Protein AF-A0A813LYK5-F1 (afdb_monomer_lite)

Radius of gyration: 28.15 Å; chains: 1; bounding box: 62×40×98 Å

Organism: Polarella glacialis (NCBI:txid89957)

Foldseek 3Di:
DDDDDDDDDDDDDDDDDPDPPPPPPPPPFPPWAWDDWDWDQAPQGFTKTWTWTDRPPWIWIWIAGVVGDTDIHTQDPVNQVVADPVCRPVVQRNQWDWDVDVVIDIFGWDWLDWAWDQAPDVRFTWGWIWTDRDLQWIWIWIQGPPPRAIEIDIGGNVQQDPVLSVLSVPDPGSVSNCVSQRNQWHADPVRRYIGGHPD

Secondary structure (DSSP, 8-state):
-----------------------------PPPEEEEEEEEE-TTS-EEEEEEEEETTEEEEEEEETTS--EEEEE-HHHHHSS-SSSHHHHHHHTEEEE--SSPEEEE-EEEEEEEEEETTTTEEEEEEEEEEETTEEEEEEEETTT--EEEEEE-TTTS-HHHHHHHHT--SHHHHHHHHHHTEEE-TTSS-EEETT-

Structure (mmCIF, N/CA/C/O backbone):
data_AF-A0A813LYK5-F1
#
_entry.id   AF-A0A813LYK5-F1
#
loop_
_atom_site.group_PDB
_atom_site.id
_atom_site.type_symbol
_atom_site.label_atom_id
_atom_site.label_alt_id
_atom_site.label_comp_id
_atom_site.label_asym_id
_atom_site.label_entity_id
_atom_site.label_seq_id
_atom_site.pdbx_PDB_ins_code
_atom_site.Cartn_x
_atom_site.Cartn_y
_atom_site.Cartn_z
_atom_site.occupancy
_atom_site.B_iso_or_equiv
_atom_site.auth_seq_id
_atom_site.auth_comp_id
_atom_site.auth_asym_id
_atom_site.auth_atom_id
_atom_site.pdbx_PDB_model_num
ATOM 1 N N . GLU A 1 1 ? 19.545 8.550 -76.157 1.00 46.16 1 GLU A N 1
ATOM 2 C CA . GLU A 1 1 ? 20.872 8.396 -76.792 1.00 46.16 1 GLU A CA 1
ATOM 3 C C . GLU A 1 1 ? 21.929 8.364 -75.688 1.00 46.16 1 GLU A C 1
ATOM 5 O O . GLU A 1 1 ? 21.646 8.947 -74.650 1.00 46.16 1 GLU A O 1
ATOM 10 N N . LEU A 1 2 ? 23.072 7.690 -75.906 1.00 38.22 2 LEU A N 1
ATOM 11 C CA . LEU A 1 2 ? 24.147 7.322 -74.946 1.00 38.22 2 LEU A CA 1
ATOM 12 C C . LEU A 1 2 ? 23.876 6.002 -74.193 1.00 38.22 2 LEU A C 1
ATOM 14 O O . LEU A 1 2 ? 23.107 5.969 -73.243 1.00 38.22 2 LEU A O 1
ATOM 18 N N . VAL A 1 3 ? 24.236 4.828 -74.728 1.00 38.53 3 VAL A N 1
ATOM 19 C CA . VAL A 1 3 ? 25.550 4.189 -75.016 1.00 38.53 3 VAL A CA 1
ATOM 20 C C . VAL A 1 3 ? 25.710 2.988 -74.073 1.00 38.53 3 VAL A C 1
ATOM 22 O O . VAL A 1 3 ? 25.956 3.112 -72.878 1.00 38.53 3 VAL A O 1
ATOM 25 N N . LYS A 1 4 ? 25.522 1.802 -74.663 1.00 44.84 4 LYS A N 1
ATOM 26 C CA . LYS A 1 4 ? 25.887 0.494 -74.115 1.00 44.84 4 LYS A CA 1
ATOM 27 C C . LYS A 1 4 ? 27.406 0.343 -74.181 1.00 44.84 4 LYS A C 1
ATOM 29 O O . LYS A 1 4 ? 27.973 0.540 -75.252 1.00 44.84 4 LYS A O 1
ATOM 34 N N . VAL A 1 5 ? 28.025 -0.139 -73.108 1.00 54.84 5 VAL A N 1
ATOM 35 C CA . VAL A 1 5 ? 29.329 -0.809 -73.184 1.00 54.84 5 VAL A CA 1
ATOM 36 C C . VAL A 1 5 ? 29.191 -2.172 -72.518 1.00 54.84 5 VAL A C 1
ATOM 38 O O . VAL A 1 5 ? 29.029 -2.281 -71.308 1.00 54.84 5 VAL A O 1
ATOM 41 N N . HIS A 1 6 ? 29.194 -3.209 -73.354 1.00 43.12 6 HIS A N 1
ATOM 42 C CA . HIS A 1 6 ? 29.548 -4.568 -72.963 1.00 43.12 6 HIS A CA 1
ATOM 43 C C . HIS A 1 6 ? 31.072 -4.639 -72.871 1.00 43.12 6 HIS A C 1
ATOM 45 O O . HIS A 1 6 ? 31.735 -4.274 -73.839 1.00 43.12 6 HIS A O 1
ATOM 51 N N . GLN A 1 7 ? 31.612 -5.200 -71.792 1.00 43.53 7 GLN A N 1
ATOM 52 C CA . GLN A 1 7 ? 32.828 -6.003 -71.879 1.00 43.53 7 GLN A CA 1
ATOM 53 C C . GLN A 1 7 ? 32.714 -7.239 -70.992 1.00 43.53 7 GLN A C 1
ATOM 55 O O . GLN A 1 7 ? 32.054 -7.248 -69.957 1.00 43.53 7 GLN A O 1
ATOM 60 N N . GLN A 1 8 ? 33.297 -8.300 -71.525 1.00 38.94 8 GLN A N 1
ATOM 61 C CA . GLN A 1 8 ? 33.076 -9.707 -71.258 1.00 38.94 8 GLN A CA 1
ATOM 62 C C . GLN A 1 8 ? 34.298 -10.315 -70.555 1.00 38.94 8 GLN A C 1
ATOM 64 O O . GLN A 1 8 ? 35.424 -9.933 -70.846 1.00 38.94 8 GLN A O 1
ATOM 69 N N . PHE A 1 9 ? 34.011 -11.332 -69.737 1.00 36.94 9 PHE A N 1
ATOM 70 C CA . PHE A 1 9 ? 34.805 -12.518 -69.389 1.00 36.94 9 PHE A CA 1
ATOM 71 C C . PHE A 1 9 ? 36.219 -12.385 -68.795 1.00 36.94 9 PHE A C 1
ATOM 73 O O . PHE A 1 9 ? 37.195 -12.083 -69.472 1.00 36.94 9 PHE A O 1
ATOM 80 N N . GLY A 1 10 ? 36.328 -12.866 -67.553 1.00 34.72 10 GLY A N 1
ATOM 81 C CA . GLY A 1 10 ? 37.525 -13.488 -66.994 1.00 34.72 10 GLY A CA 1
ATOM 82 C C . GLY A 1 10 ? 37.112 -14.660 -66.103 1.00 34.72 10 GLY A C 1
ATOM 83 O O . GLY A 1 10 ? 36.686 -14.465 -64.972 1.00 34.72 10 GLY A O 1
ATOM 84 N N . SER A 1 11 ? 37.167 -15.866 -66.659 1.00 43.41 11 SER A N 1
ATOM 85 C CA . SER A 1 11 ? 36.939 -17.162 -66.016 1.00 43.41 11 SER A CA 1
ATOM 86 C C . SER A 1 11 ? 38.049 -17.520 -65.022 1.00 43.41 11 SER A C 1
ATOM 88 O O . SER A 1 11 ? 39.223 -17.467 -65.384 1.00 43.41 11 SER A O 1
ATOM 90 N N . GLY A 1 12 ? 37.673 -17.969 -63.822 1.00 34.22 12 GLY A N 1
ATOM 91 C CA . GLY A 1 12 ? 38.583 -18.584 -62.853 1.00 34.22 12 GLY A CA 1
ATOM 92 C C . GLY A 1 12 ? 37.867 -19.021 -61.572 1.00 34.22 12 GLY A C 1
ATOM 93 O O . GLY A 1 12 ? 37.713 -18.231 -60.652 1.00 34.22 12 GLY A O 1
ATOM 94 N N . GLU A 1 13 ? 37.451 -20.284 -61.513 1.00 40.16 13 GLU A N 1
ATOM 95 C CA . GLU A 1 13 ? 37.125 -21.028 -60.283 1.00 40.16 13 GLU A CA 1
ATOM 96 C C . GLU A 1 13 ? 38.162 -22.162 -60.126 1.00 40.16 13 GLU A C 1
ATOM 98 O O . GLU A 1 13 ? 38.774 -22.540 -61.131 1.00 40.16 13 GLU A O 1
ATOM 103 N N . PRO A 1 14 ? 38.291 -22.837 -58.966 1.00 51.34 14 PRO A N 1
ATOM 104 C CA . PRO A 1 14 ? 37.954 -22.437 -57.595 1.00 51.34 14 PRO A CA 1
ATOM 105 C C . PRO A 1 14 ? 39.119 -22.733 -56.614 1.00 51.34 14 PRO A C 1
ATOM 107 O O . PRO A 1 14 ? 39.942 -23.618 -56.842 1.00 51.34 14 PRO A O 1
ATOM 110 N N . ALA A 1 15 ? 39.179 -22.053 -55.469 1.00 41.72 15 ALA A N 1
ATOM 111 C CA . ALA A 1 15 ? 40.001 -22.505 -54.344 1.00 41.72 15 ALA A CA 1
ATOM 112 C C . ALA A 1 15 ? 39.169 -22.451 -53.065 1.00 41.72 15 ALA A C 1
ATOM 114 O O . ALA A 1 15 ? 38.761 -21.387 -52.607 1.00 41.72 15 ALA A O 1
ATOM 115 N N . ALA A 1 16 ? 38.897 -23.643 -52.541 1.00 49.41 16 ALA A N 1
ATOM 116 C CA . ALA A 1 16 ? 38.197 -23.886 -51.298 1.00 49.41 16 ALA A CA 1
ATOM 117 C C . ALA A 1 16 ? 38.896 -23.174 -50.132 1.00 49.41 16 ALA A C 1
ATOM 119 O O . ALA A 1 16 ? 39.985 -23.562 -49.714 1.00 49.41 16 ALA A O 1
ATOM 120 N N . ALA A 1 17 ? 38.233 -22.163 -49.585 1.00 44.50 17 ALA A N 1
ATOM 121 C CA . ALA A 1 17 ? 38.458 -21.703 -48.229 1.00 44.50 17 ALA A CA 1
ATOM 122 C C . ALA A 1 17 ? 37.127 -21.861 -47.499 1.00 44.50 17 ALA A C 1
ATOM 124 O O . ALA A 1 17 ? 36.152 -21.170 -47.794 1.00 44.50 17 ALA A O 1
ATOM 125 N N . ALA A 1 18 ? 37.085 -22.837 -46.594 1.00 51.03 18 ALA A N 1
ATOM 126 C CA . ALA A 1 18 ? 36.038 -22.965 -45.602 1.00 51.03 18 ALA A CA 1
ATOM 127 C C . ALA A 1 18 ? 36.049 -21.692 -44.749 1.00 51.03 18 ALA A C 1
ATOM 129 O O . ALA A 1 18 ? 36.882 -21.531 -43.860 1.00 51.03 18 ALA A O 1
ATOM 130 N N . VAL A 1 19 ? 35.160 -20.761 -45.077 1.00 46.00 19 VAL A N 1
ATOM 131 C CA . VAL A 1 19 ? 34.780 -19.684 -44.174 1.00 46.00 19 VAL A CA 1
ATOM 132 C C . VAL A 1 19 ? 33.644 -20.261 -43.352 1.00 46.00 19 VAL A C 1
ATOM 134 O O . VAL A 1 19 ? 32.531 -20.435 -43.848 1.00 46.00 19 VAL A O 1
ATOM 137 N N . GLU A 1 20 ? 33.962 -20.642 -42.117 1.00 47.19 20 GLU A N 1
ATOM 138 C CA . GLU A 1 20 ? 32.954 -20.853 -41.091 1.00 47.19 20 GLU A CA 1
ATOM 139 C C . GLU A 1 20 ? 32.096 -19.590 -41.041 1.00 47.19 20 GLU A C 1
ATOM 141 O O . GLU A 1 20 ? 32.545 -18.516 -40.640 1.00 47.19 20 GLU A O 1
ATOM 146 N N . ALA A 1 21 ? 30.866 -19.710 -41.533 1.00 43.78 21 ALA A N 1
ATOM 147 C CA . ALA A 1 21 ? 29.841 -18.721 -41.307 1.00 43.78 21 ALA A CA 1
ATOM 148 C C . ALA A 1 21 ? 29.542 -18.744 -39.806 1.00 43.78 21 ALA A C 1
ATOM 150 O O . ALA A 1 21 ? 28.705 -19.517 -39.340 1.00 43.78 21 ALA A O 1
ATOM 151 N N . SER A 1 22 ? 30.243 -17.908 -39.039 1.00 49.19 22 SER A N 1
ATOM 152 C CA . SER A 1 22 ? 29.721 -17.459 -37.761 1.00 49.19 22 SER A CA 1
ATOM 153 C C . SER A 1 22 ? 28.450 -16.682 -38.087 1.00 49.19 22 SER A C 1
ATOM 155 O O . SER A 1 22 ? 28.496 -15.520 -38.495 1.00 49.19 22 SER A O 1
ATOM 157 N N . ALA A 1 23 ? 27.312 -17.364 -37.982 1.00 48.62 23 ALA A N 1
ATOM 158 C CA . ALA A 1 23 ? 26.009 -16.740 -37.862 1.00 48.62 23 ALA A CA 1
ATOM 159 C C . ALA A 1 23 ? 25.997 -15.973 -36.536 1.00 48.62 23 ALA A C 1
ATOM 161 O O . ALA A 1 23 ? 25.440 -16.418 -35.537 1.00 48.62 23 ALA A O 1
ATOM 162 N N . ASP A 1 24 ? 26.670 -14.828 -36.540 1.00 44.22 24 ASP A N 1
ATOM 163 C CA . ASP A 1 24 ? 26.495 -13.777 -35.560 1.00 44.22 24 ASP A CA 1
ATOM 164 C C . ASP A 1 24 ? 25.142 -13.144 -35.892 1.00 44.22 24 ASP A C 1
ATOM 166 O O . ASP A 1 24 ? 25.021 -12.137 -36.592 1.00 44.22 24 ASP A O 1
ATOM 170 N N . ALA A 1 25 ? 24.083 -13.861 -35.514 1.00 50.03 25 ALA A N 1
ATOM 171 C CA . ALA A 1 25 ? 22.747 -13.316 -35.460 1.00 50.03 25 ALA A CA 1
ATOM 172 C C . ALA A 1 25 ? 22.771 -12.278 -34.340 1.00 50.03 25 ALA A C 1
ATOM 174 O O . ALA A 1 25 ? 22.454 -12.574 -33.189 1.00 50.03 25 ALA A O 1
ATOM 175 N N . ALA A 1 26 ? 23.186 -11.061 -34.689 1.00 50.69 26 ALA A N 1
ATOM 176 C CA . ALA A 1 26 ? 22.839 -9.877 -33.936 1.00 50.69 26 ALA A CA 1
ATOM 177 C C . ALA A 1 26 ? 21.310 -9.851 -33.886 1.00 50.69 26 ALA A C 1
ATOM 179 O O . ALA A 1 26 ? 20.644 -9.438 -34.836 1.00 50.69 26 ALA A O 1
ATOM 180 N N . VAL A 1 27 ? 20.752 -10.399 -32.807 1.00 55.69 27 VAL A N 1
ATOM 181 C CA . VAL A 1 27 ? 19.358 -10.198 -32.443 1.00 55.69 27 VAL A CA 1
ATOM 182 C C . VAL A 1 27 ? 19.255 -8.700 -32.220 1.00 55.69 27 VAL A C 1
ATOM 184 O O . VAL A 1 27 ? 19.678 -8.187 -31.186 1.00 55.69 27 VAL A O 1
ATOM 187 N N . GLU A 1 28 ? 18.805 -7.991 -33.251 1.00 57.31 28 GLU A N 1
ATOM 188 C CA . GLU A 1 28 ? 18.436 -6.589 -33.175 1.00 57.31 28 GLU A CA 1
ATOM 189 C C . GLU A 1 28 ? 17.389 -6.513 -32.066 1.00 57.31 28 GLU A C 1
ATOM 191 O O . GLU A 1 28 ? 16.260 -6.982 -32.228 1.00 57.31 28 GLU A O 1
ATOM 196 N N . ALA A 1 29 ? 17.824 -6.085 -30.878 1.00 61.19 29 ALA A N 1
ATOM 197 C CA . ALA A 1 29 ? 16.976 -6.036 -29.704 1.00 61.19 29 ALA A CA 1
ATOM 198 C C . ALA A 1 29 ? 15.820 -5.100 -30.045 1.00 61.19 29 ALA A C 1
ATOM 200 O O . ALA A 1 29 ? 16.009 -3.889 -30.177 1.00 61.19 29 ALA A O 1
ATOM 201 N N . ALA A 1 30 ? 14.648 -5.690 -30.285 1.00 75.62 30 ALA A N 1
ATOM 202 C CA . ALA A 1 30 ? 13.455 -4.948 -30.635 1.00 75.62 30 ALA A CA 1
ATOM 203 C C . ALA A 1 30 ? 13.235 -3.863 -29.578 1.00 75.62 30 ALA A C 1
ATOM 205 O O . ALA A 1 30 ? 13.353 -4.127 -28.379 1.00 75.62 30 ALA A O 1
ATOM 206 N N . ALA A 1 31 ? 12.954 -2.640 -30.029 1.00 85.69 31 ALA A N 1
ATOM 207 C CA . ALA A 1 31 ? 12.747 -1.524 -29.121 1.00 85.69 31 ALA A CA 1
ATOM 208 C C . ALA A 1 31 ? 11.644 -1.868 -28.095 1.00 85.69 31 ALA A C 1
ATOM 210 O O . ALA A 1 31 ? 10.641 -2.484 -28.481 1.00 85.69 31 ALA A O 1
ATOM 211 N N . PRO A 1 32 ? 11.797 -1.475 -26.815 1.00 92.38 32 PRO A N 1
ATOM 212 C CA . PRO A 1 32 ? 10.791 -1.726 -25.791 1.00 92.38 32 PRO A CA 1
ATOM 213 C C . PRO A 1 32 ? 9.414 -1.216 -26.224 1.00 92.38 32 PRO A C 1
ATOM 215 O O . PRO A 1 32 ? 9.271 -0.089 -26.701 1.00 92.38 32 PRO A O 1
ATOM 218 N N . HIS A 1 33 ? 8.387 -2.045 -26.051 1.00 96.19 33 HIS A N 1
ATOM 219 C CA . HIS A 1 33 ? 7.018 -1.716 -26.430 1.00 96.19 33 HIS A CA 1
ATOM 220 C C . HIS A 1 33 ? 6.240 -1.180 -25.225 1.00 96.19 33 HIS A C 1
ATOM 222 O O . HIS A 1 33 ? 6.046 -1.905 -24.250 1.00 96.19 33 HIS A O 1
ATOM 228 N N . LEU A 1 34 ? 5.789 0.075 -25.289 1.00 97.50 34 LEU A N 1
ATOM 229 C CA . LEU A 1 34 ? 4.968 0.693 -24.244 1.00 97.50 34 LEU A CA 1
ATOM 230 C C . LEU A 1 34 ? 3.574 0.046 -24.203 1.00 97.50 34 LEU A C 1
ATOM 232 O O . LEU A 1 34 ? 2.855 0.057 -25.201 1.00 97.50 34 LEU A O 1
ATOM 236 N N . LEU A 1 35 ? 3.190 -0.483 -23.043 1.00 97.50 35 LEU A N 1
ATOM 237 C CA . LEU A 1 35 ? 1.894 -1.116 -22.789 1.00 97.50 35 LEU A CA 1
ATOM 238 C C . LEU A 1 35 ? 0.885 -0.155 -22.152 1.00 97.50 35 LEU A C 1
ATOM 240 O O . LEU A 1 35 ? -0.293 -0.185 -22.499 1.00 97.50 35 LEU A O 1
ATOM 244 N N . ALA A 1 36 ? 1.334 0.669 -21.205 1.00 98.06 36 ALA A N 1
ATOM 245 C CA . ALA A 1 36 ? 0.489 1.588 -20.446 1.00 98.06 36 ALA A CA 1
ATOM 246 C C . ALA A 1 36 ? 1.311 2.759 -19.901 1.00 98.06 36 ALA A C 1
ATOM 248 O O . ALA A 1 36 ? 2.510 2.615 -19.666 1.00 98.06 36 ALA A O 1
ATOM 249 N N . SER A 1 37 ? 0.670 3.904 -19.673 1.00 97.81 37 SER A N 1
ATOM 250 C CA . SER A 1 37 ? 1.302 5.082 -19.076 1.00 97.81 37 SER A CA 1
ATOM 251 C C . SER A 1 37 ? 0.291 5.897 -18.275 1.00 97.81 37 SER A C 1
ATOM 253 O O . SER A 1 37 ? -0.875 5.984 -18.662 1.00 97.81 37 SER A O 1
ATOM 255 N N . THR A 1 38 ? 0.739 6.490 -17.170 1.00 97.56 38 THR A N 1
ATOM 256 C CA . THR A 1 38 ? -0.038 7.443 -16.376 1.00 97.56 38 THR A CA 1
ATOM 257 C C . THR A 1 38 ? 0.871 8.443 -15.658 1.00 97.56 38 THR A C 1
ATOM 259 O O . THR A 1 38 ? 2.054 8.185 -15.426 1.00 97.56 38 THR A O 1
ATOM 262 N N . GLU A 1 39 ? 0.295 9.575 -15.266 1.00 96.88 39 GLU A N 1
ATOM 263 C CA . GLU A 1 39 ? 0.873 10.510 -14.303 1.00 96.88 39 GLU A CA 1
ATOM 264 C C . GLU A 1 39 ? -0.117 10.666 -13.150 1.00 96.88 39 GLU A C 1
ATOM 266 O O . GLU A 1 39 ? -1.283 10.999 -13.370 1.00 96.88 39 GLU A O 1
ATOM 271 N N . GLN A 1 40 ? 0.320 10.384 -11.924 1.00 95.94 40 GLN A N 1
ATOM 272 C CA . GLN A 1 40 ? -0.560 10.412 -10.757 1.00 95.94 40 GLN A CA 1
ATOM 273 C C . GLN A 1 40 ? 0.186 10.719 -9.462 1.00 95.94 40 GLN A C 1
ATOM 275 O O . GLN A 1 40 ? 1.384 10.461 -9.330 1.00 95.94 40 GLN A O 1
ATOM 280 N N . SER A 1 41 ? -0.555 11.205 -8.470 1.00 95.69 41 SER A N 1
ATOM 281 C CA . SER A 1 41 ? -0.077 11.226 -7.091 1.00 95.69 41 SER A CA 1
ATOM 282 C C . SER A 1 41 ? -0.078 9.808 -6.524 1.00 95.69 41 SER A C 1
ATOM 284 O O . SER A 1 41 ? -1.100 9.124 -6.546 1.00 95.69 41 SER A O 1
ATOM 286 N N . SER A 1 42 ? 1.066 9.363 -6.014 1.00 93.19 42 SER A N 1
ATOM 287 C CA . SER A 1 42 ? 1.175 8.113 -5.273 1.00 93.19 42 SER A CA 1
ATOM 288 C C . SER A 1 42 ? 0.422 8.209 -3.948 1.00 93.19 42 SER A C 1
ATOM 290 O O . SER A 1 42 ? 0.233 9.292 -3.389 1.00 93.19 42 SER A O 1
ATOM 292 N N . GLN A 1 43 ? 0.083 7.053 -3.380 1.00 89.69 43 GLN A N 1
ATOM 293 C CA . GLN A 1 43 ? -0.460 6.975 -2.020 1.00 89.69 43 GLN A CA 1
ATOM 294 C C . GLN A 1 43 ? 0.526 7.526 -0.970 1.00 89.69 43 GLN A C 1
ATOM 296 O O . GLN A 1 43 ? 0.132 7.974 0.106 1.00 89.69 43 GLN A O 1
ATOM 301 N N . THR A 1 44 ? 1.827 7.547 -1.280 1.00 88.56 44 THR A N 1
ATOM 302 C CA . THR A 1 44 ? 2.852 8.139 -0.412 1.00 88.56 44 THR A CA 1
ATOM 303 C C . THR A 1 44 ? 2.961 9.667 -0.546 1.00 88.56 44 THR A C 1
ATOM 305 O O . THR A 1 44 ? 3.522 10.298 0.355 1.00 88.56 44 THR A O 1
ATOM 308 N N . GLY A 1 45 ? 2.307 10.278 -1.543 1.00 90.94 45 GLY A N 1
ATOM 309 C CA . GLY A 1 45 ? 2.118 11.727 -1.708 1.00 90.94 45 GLY A CA 1
ATOM 310 C C . GLY A 1 45 ? 2.928 12.367 -2.841 1.00 90.94 45 GLY A C 1
ATOM 311 O O . GLY A 1 45 ? 2.762 13.553 -3.119 1.00 90.94 45 GLY A O 1
ATOM 312 N N . GLU A 1 46 ? 3.802 11.613 -3.500 1.00 93.31 46 GLU A N 1
ATOM 313 C CA . GLU A 1 46 ? 4.647 12.095 -4.592 1.00 93.31 46 GLU A CA 1
ATOM 314 C C . GLU A 1 46 ? 3.928 12.093 -5.942 1.00 93.31 46 GLU A C 1
ATOM 316 O O . GLU A 1 46 ? 3.134 11.203 -6.224 1.00 93.31 46 GLU A O 1
ATOM 321 N N . MET A 1 47 ? 4.252 13.046 -6.820 1.00 96.38 47 MET A N 1
ATOM 322 C CA . MET A 1 47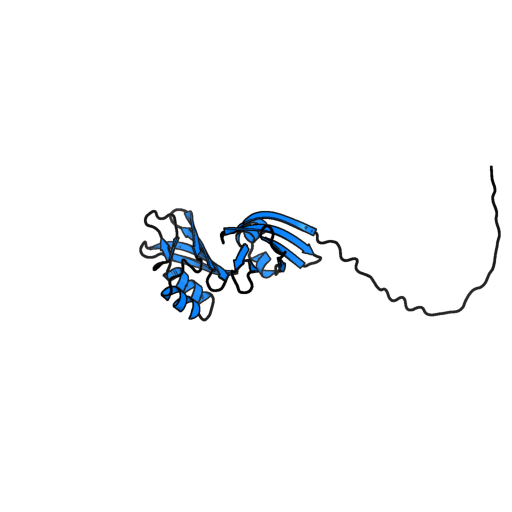 ? 3.799 13.005 -8.213 1.00 96.38 47 MET A CA 1
ATOM 323 C C . MET A 1 47 ? 4.714 12.087 -9.023 1.00 96.38 47 MET A C 1
ATOM 325 O O . MET A 1 47 ? 5.911 12.360 -9.157 1.00 96.38 47 MET A O 1
ATOM 329 N N . LEU A 1 48 ? 4.150 11.011 -9.565 1.00 96.62 48 LEU A N 1
ATOM 330 C CA . LEU A 1 48 ? 4.874 9.984 -10.300 1.00 96.62 48 LEU A CA 1
ATOM 331 C C . LEU A 1 48 ? 4.415 9.928 -11.752 1.00 96.62 48 LEU A C 1
ATOM 333 O O . LEU A 1 48 ? 3.218 9.899 -12.034 1.00 96.62 48 LEU A O 1
ATOM 337 N N . LYS A 1 49 ? 5.382 9.817 -12.659 1.00 97.56 49 LYS A N 1
ATOM 338 C CA . LYS A 1 49 ? 5.173 9.343 -14.022 1.00 97.56 49 LYS A CA 1
ATOM 339 C C . LYS A 1 49 ? 5.487 7.852 -14.072 1.00 97.56 49 LYS A C 1
ATOM 341 O O . LYS A 1 49 ? 6.591 7.442 -13.710 1.00 97.56 49 LYS A O 1
ATOM 346 N N . LEU A 1 50 ? 4.517 7.055 -14.505 1.00 98.06 50 LEU A N 1
ATOM 347 C CA . LEU A 1 50 ? 4.587 5.598 -14.539 1.00 98.06 50 LEU A CA 1
ATOM 348 C C . LEU A 1 50 ? 4.337 5.106 -15.963 1.00 98.06 50 LEU A C 1
ATOM 350 O O . LEU A 1 50 ? 3.401 5.542 -16.631 1.00 98.06 50 LEU A O 1
ATOM 354 N N . GLU A 1 51 ? 5.166 4.184 -16.427 1.00 98.31 51 GLU A N 1
ATOM 355 C CA . GLU A 1 51 ? 5.083 3.580 -17.752 1.00 98.31 51 GLU A CA 1
ATOM 356 C C . GLU A 1 51 ? 5.372 2.082 -17.635 1.00 98.31 51 GLU A C 1
ATOM 358 O O . GLU A 1 51 ? 6.298 1.675 -16.942 1.00 98.31 51 GLU A O 1
ATOM 363 N N . VAL A 1 52 ? 4.588 1.238 -18.300 1.00 98.25 52 VAL A N 1
ATOM 364 C CA . VAL A 1 52 ? 4.846 -0.206 -18.359 1.00 98.25 52 VAL A CA 1
ATOM 365 C C . VAL A 1 52 ? 5.356 -0.544 -19.745 1.00 98.25 52 VAL A C 1
ATOM 367 O O . VAL A 1 52 ? 4.682 -0.259 -20.732 1.00 98.25 52 VAL A O 1
ATOM 370 N N . TYR A 1 53 ? 6.511 -1.194 -19.821 1.00 98.19 53 TYR A N 1
ATOM 371 C CA . TYR A 1 53 ? 7.110 -1.645 -21.070 1.00 98.19 53 TYR A CA 1
ATOM 372 C C . TYR A 1 53 ? 7.174 -3.166 -21.138 1.00 98.19 53 TYR A C 1
ATOM 374 O O . TYR A 1 53 ? 7.355 -3.853 -20.132 1.00 98.19 53 TYR A O 1
ATOM 382 N N . ARG A 1 54 ? 7.083 -3.691 -22.358 1.00 96.62 54 ARG A N 1
ATOM 383 C CA . ARG A 1 54 ? 7.478 -5.053 -22.705 1.00 96.62 54 ARG A CA 1
ATOM 384 C C . ARG A 1 54 ? 8.807 -5.018 -23.448 1.00 96.62 54 ARG A C 1
ATOM 386 O O . ARG A 1 54 ? 8.894 -4.426 -24.524 1.00 96.62 54 ARG A O 1
ATOM 393 N N . ASN A 1 55 ? 9.817 -5.668 -22.886 1.00 93.56 55 ASN A N 1
ATOM 394 C CA . ASN A 1 55 ? 11.156 -5.789 -23.452 1.00 93.56 55 ASN A CA 1
ATOM 395 C C . ASN A 1 55 ? 11.462 -7.276 -23.695 1.00 93.56 55 ASN A C 1
ATOM 397 O O . ASN A 1 55 ? 11.863 -8.007 -22.789 1.00 93.56 55 ASN A O 1
ATOM 401 N N . GLY A 1 56 ? 11.172 -7.753 -24.908 1.00 91.69 56 GLY A N 1
ATOM 402 C CA . GLY A 1 56 ? 11.146 -9.188 -25.199 1.00 91.69 56 GLY A CA 1
ATOM 403 C C . GLY A 1 56 ? 10.065 -9.902 -24.378 1.00 91.69 56 GLY A C 1
ATOM 404 O O . GLY A 1 56 ? 8.881 -9.589 -24.500 1.00 91.69 56 GLY A O 1
ATOM 405 N N . GLU A 1 57 ? 10.475 -10.853 -23.538 1.00 91.62 57 GLU A N 1
ATOM 406 C CA . GLU A 1 57 ? 9.584 -11.576 -22.615 1.00 91.62 57 GLU A CA 1
ATOM 407 C C . GLU A 1 57 ? 9.433 -10.882 -21.251 1.00 91.62 57 GLU A C 1
ATOM 409 O O . GLU A 1 57 ? 8.516 -11.198 -20.491 1.00 91.62 57 GLU A O 1
ATOM 414 N N . ALA A 1 58 ? 10.304 -9.920 -20.934 1.00 95.25 58 ALA A N 1
ATOM 415 C CA . ALA A 1 58 ? 10.251 -9.192 -19.675 1.00 95.25 58 ALA A CA 1
ATOM 416 C C . ALA A 1 58 ? 9.196 -8.081 -19.727 1.00 95.25 58 ALA A C 1
ATOM 418 O O . ALA A 1 58 ? 9.024 -7.399 -20.740 1.00 95.25 58 ALA A O 1
ATOM 419 N N . THR A 1 59 ? 8.503 -7.884 -18.607 1.00 97.25 59 THR A N 1
ATOM 420 C CA . THR A 1 59 ? 7.656 -6.709 -18.383 1.00 97.25 59 THR A CA 1
ATOM 421 C C . THR A 1 59 ? 8.307 -5.864 -17.295 1.00 97.25 59 THR A C 1
ATOM 423 O O . THR A 1 59 ? 8.722 -6.387 -16.261 1.00 97.25 59 THR A O 1
ATOM 426 N N . GLU A 1 60 ? 8.426 -4.565 -17.531 1.00 97.75 60 GLU A N 1
ATOM 427 C CA . GLU A 1 60 ? 9.114 -3.627 -16.647 1.00 97.75 60 GLU A CA 1
ATOM 428 C C . GLU A 1 60 ? 8.207 -2.436 -16.348 1.00 97.75 60 GLU A C 1
ATOM 430 O O . GLU A 1 60 ? 7.539 -1.915 -17.240 1.00 97.75 60 GLU A O 1
ATOM 435 N N . LEU A 1 61 ? 8.216 -1.981 -15.098 1.00 98.00 61 LEU A N 1
ATOM 436 C CA . LEU A 1 61 ? 7.650 -0.704 -14.690 1.00 98.00 61 LEU A CA 1
ATOM 437 C C . LEU A 1 61 ? 8.765 0.342 -14.672 1.00 98.00 61 LEU A C 1
ATOM 439 O O . LEU A 1 61 ? 9.734 0.235 -13.926 1.00 98.00 61 LEU A O 1
ATOM 443 N N . HIS A 1 62 ? 8.606 1.364 -15.492 1.00 97.69 62 HIS A N 1
ATOM 444 C CA . HIS A 1 62 ? 9.451 2.542 -15.569 1.00 97.69 62 HIS A CA 1
ATOM 445 C C . HIS A 1 62 ? 8.758 3.635 -14.763 1.00 97.69 62 HIS A C 1
ATOM 447 O O . HIS A 1 62 ? 7.668 4.081 -15.111 1.00 97.69 62 HIS A O 1
ATOM 453 N N . ALA A 1 63 ? 9.357 4.023 -13.644 1.00 97.00 63 ALA A N 1
ATOM 454 C CA . ALA A 1 63 ? 8.769 4.962 -12.704 1.00 97.00 63 ALA A CA 1
ATOM 455 C C . ALA A 1 63 ? 9.732 6.123 -12.449 1.00 97.00 63 ALA A C 1
ATOM 457 O O . ALA A 1 63 ? 10.931 5.922 -12.255 1.00 97.00 63 ALA A O 1
ATOM 458 N N . CYS A 1 64 ? 9.208 7.344 -12.443 1.00 96.00 64 CYS A N 1
ATOM 459 C CA . CYS A 1 64 ? 9.986 8.557 -12.232 1.00 96.00 64 CYS A CA 1
ATOM 460 C C . CYS A 1 64 ? 9.182 9.547 -11.382 1.00 96.00 64 CYS A C 1
ATOM 462 O O . CYS A 1 64 ? 8.029 9.840 -11.693 1.00 96.00 64 CYS A O 1
ATOM 464 N N . GLU A 1 65 ? 9.781 10.067 -10.311 1.00 94.06 65 GLU A N 1
ATOM 465 C CA . GLU A 1 65 ? 9.258 11.258 -9.629 1.00 94.06 65 GLU A CA 1
ATOM 466 C C . GLU A 1 65 ? 9.456 12.469 -10.554 1.00 94.06 65 GLU A C 1
ATOM 468 O O . GLU A 1 65 ? 10.445 12.531 -11.283 1.00 94.06 65 GLU A O 1
ATOM 473 N N . VAL A 1 66 ? 8.539 13.439 -10.573 1.00 87.56 66 VAL A N 1
ATOM 474 C CA . VAL A 1 66 ? 8.683 14.614 -11.455 1.00 87.56 66 VAL A CA 1
ATOM 475 C C . VAL A 1 66 ? 10.005 15.345 -11.168 1.00 87.56 66 VAL A C 1
ATOM 477 O O . VAL A 1 66 ? 10.183 15.937 -10.107 1.00 87.56 66 VAL A O 1
ATOM 480 N N . GLY A 1 67 ? 10.933 15.313 -12.132 1.00 84.31 67 GLY A N 1
ATOM 481 C CA . GLY A 1 67 ? 12.281 15.888 -12.005 1.00 84.31 67 GLY A CA 1
ATOM 482 C C . GLY A 1 67 ? 13.325 14.979 -11.337 1.00 84.31 67 GLY A C 1
ATOM 483 O O . GLY A 1 67 ? 14.450 15.423 -11.116 1.00 84.31 67 GLY A O 1
ATOM 484 N N . GLY A 1 68 ? 12.963 13.736 -11.017 1.00 88.94 68 GLY A N 1
ATOM 485 C CA . GLY A 1 68 ? 13.839 12.715 -10.449 1.00 88.94 68 GLY A CA 1
ATOM 486 C C . GLY A 1 68 ? 14.514 11.821 -11.493 1.00 88.94 68 GLY A C 1
ATOM 487 O O . GLY A 1 68 ? 14.422 12.036 -12.702 1.00 88.94 68 GLY A O 1
ATOM 488 N N . GLU A 1 69 ? 15.215 10.799 -11.001 1.00 92.75 69 GLU A N 1
ATOM 489 C CA . GLU A 1 69 ? 15.843 9.773 -11.836 1.00 92.75 69 GLU A CA 1
ATOM 490 C C . GLU A 1 69 ? 14.852 8.656 -12.191 1.00 92.75 69 GLU A C 1
ATOM 492 O O . GLU A 1 69 ? 13.990 8.276 -11.393 1.00 92.75 69 GLU A O 1
ATOM 497 N N . LEU A 1 70 ? 15.005 8.098 -13.394 1.00 95.31 70 LEU A N 1
ATOM 498 C CA . LEU A 1 70 ? 14.228 6.948 -13.839 1.00 95.31 70 LEU A CA 1
ATOM 499 C C . LEU A 1 70 ? 14.612 5.702 -13.030 1.00 95.31 70 LEU A C 1
ATOM 501 O O . LEU A 1 70 ? 15.767 5.279 -13.033 1.00 95.31 70 LEU A O 1
ATOM 505 N N . THR A 1 71 ? 13.623 5.072 -12.405 1.00 96.19 71 THR A N 1
ATOM 506 C CA . THR A 1 71 ? 13.749 3.757 -11.775 1.00 96.19 71 THR A CA 1
ATOM 507 C C . THR A 1 71 ? 13.059 2.710 -12.644 1.00 96.19 71 THR A C 1
ATOM 509 O O . THR A 1 71 ? 11.884 2.853 -12.976 1.00 96.19 71 THR A O 1
ATOM 512 N N . ILE A 1 72 ? 13.778 1.640 -12.988 1.00 96.62 72 ILE A N 1
ATOM 513 C CA . ILE A 1 72 ? 13.233 0.496 -13.727 1.00 96.62 72 ILE A CA 1
ATOM 514 C C . ILE A 1 72 ? 13.029 -0.657 -12.745 1.00 96.62 72 ILE A C 1
ATOM 516 O O . ILE A 1 72 ? 13.976 -1.113 -12.103 1.00 96.62 72 ILE A O 1
ATOM 520 N N . ILE A 1 73 ? 11.789 -1.123 -12.624 1.00 96.38 73 ILE A N 1
ATOM 521 C CA . ILE A 1 73 ? 11.378 -2.189 -11.712 1.00 96.38 73 ILE A CA 1
ATOM 522 C C . ILE A 1 73 ? 10.920 -3.388 -12.554 1.00 96.38 73 ILE A C 1
ATOM 524 O O . ILE A 1 73 ? 9.905 -3.288 -13.248 1.00 96.38 73 ILE A O 1
ATOM 528 N N . PRO A 1 74 ? 11.625 -4.532 -12.515 1.00 96.56 74 PRO A N 1
ATOM 529 C CA . PRO A 1 74 ? 11.184 -5.727 -13.222 1.00 96.56 74 PRO A CA 1
ATOM 530 C C . PRO A 1 74 ? 9.907 -6.282 -12.581 1.00 96.56 74 PRO A C 1
ATOM 532 O O . PRO A 1 74 ? 9.842 -6.479 -11.365 1.00 96.56 74 PRO A O 1
ATOM 535 N N . LEU A 1 75 ? 8.896 -6.566 -13.401 1.00 96.00 75 LEU A N 1
ATOM 536 C CA . LEU A 1 75 ? 7.628 -7.139 -12.959 1.00 96.00 75 LEU A CA 1
ATOM 537 C C . LEU A 1 75 ? 7.675 -8.655 -13.146 1.00 96.00 75 LEU A C 1
ATOM 539 O O . LEU A 1 75 ? 7.596 -9.173 -14.261 1.00 96.00 75 LEU A O 1
ATOM 543 N N . GLY A 1 76 ? 7.836 -9.374 -12.036 1.00 94.12 76 GLY A N 1
ATOM 544 C CA . GLY A 1 76 ? 7.854 -10.834 -12.040 1.00 94.12 76 GLY A CA 1
ATOM 545 C C . GLY A 1 76 ? 6.498 -11.435 -12.418 1.00 94.12 76 GLY A C 1
ATOM 546 O O . GLY A 1 76 ? 5.449 -10.844 -12.169 1.00 94.12 76 GLY A O 1
ATOM 547 N N . ALA A 1 77 ? 6.514 -12.654 -12.962 1.00 92.81 77 ALA A N 1
ATOM 548 C CA . ALA A 1 77 ? 5.297 -13.360 -13.367 1.00 92.81 77 ALA A CA 1
ATOM 549 C C . ALA A 1 77 ? 4.294 -13.547 -12.215 1.00 92.81 77 ALA A C 1
ATOM 551 O O . ALA A 1 77 ? 3.095 -13.454 -12.441 1.00 92.81 77 ALA A O 1
ATOM 552 N N . GLU A 1 78 ? 4.775 -13.778 -10.990 1.00 89.75 78 GLU A N 1
ATOM 553 C CA . GLU A 1 78 ? 3.908 -13.911 -9.812 1.00 89.75 78 GLU A CA 1
ATOM 554 C C . GLU A 1 78 ? 3.193 -12.594 -9.491 1.00 89.75 78 GLU A C 1
ATOM 556 O O . GLU A 1 78 ? 1.976 -12.582 -9.353 1.00 89.75 78 GLU A O 1
ATOM 561 N N . MET A 1 79 ? 3.910 -11.464 -9.520 1.00 90.62 79 MET A N 1
ATOM 562 C CA . MET A 1 79 ? 3.295 -10.147 -9.334 1.00 90.62 79 MET A CA 1
ATOM 563 C C . MET A 1 79 ? 2.215 -9.884 -10.386 1.00 90.62 79 MET A C 1
ATOM 565 O O . MET A 1 79 ? 1.140 -9.420 -10.035 1.00 90.62 79 MET A O 1
ATOM 569 N N . LEU A 1 80 ? 2.474 -10.206 -11.657 1.00 93.25 80 LEU A N 1
ATOM 570 C CA . LEU A 1 80 ? 1.505 -10.008 -12.740 1.00 93.25 80 LEU A CA 1
ATOM 571 C C . LEU A 1 80 ? 0.253 -10.893 -12.606 1.00 93.25 80 LEU A C 1
ATOM 573 O O . LEU A 1 80 ? -0.821 -10.497 -13.055 1.00 93.25 80 LEU A O 1
ATOM 577 N N . LYS A 1 81 ? 0.370 -12.081 -12.001 1.00 92.25 81 LYS A N 1
ATOM 578 C CA . LYS A 1 81 ? -0.779 -12.956 -11.705 1.00 92.25 81 LYS A CA 1
ATOM 579 C C . LYS A 1 81 ? -1.628 -12.427 -10.550 1.00 92.25 81 LYS A C 1
ATOM 581 O O . LYS A 1 81 ? -2.838 -12.624 -10.565 1.00 92.25 81 LYS A O 1
ATOM 586 N N . ASP A 1 82 ? -0.997 -11.756 -9.590 1.00 88.25 82 ASP A N 1
ATOM 587 C CA . ASP A 1 82 ? -1.651 -11.166 -8.416 1.00 88.25 82 ASP A CA 1
ATOM 588 C C . ASP A 1 82 ? -2.321 -9.812 -8.703 1.00 88.25 82 ASP A C 1
ATOM 590 O O . ASP A 1 82 ? -2.921 -9.211 -7.804 1.00 88.25 82 ASP A O 1
ATOM 594 N N . LEU A 1 83 ? -2.177 -9.299 -9.927 1.00 91.00 83 LEU A N 1
ATOM 595 C CA . LEU A 1 83 ? -2.916 -8.135 -10.401 1.00 91.00 83 LEU A CA 1
ATOM 596 C C . LEU A 1 83 ? -4.305 -8.542 -10.911 1.00 91.00 83 LEU A C 1
ATOM 598 O O . LEU A 1 83 ? -4.522 -9.665 -11.381 1.00 91.00 83 LEU A O 1
ATOM 602 N N . ASP A 1 84 ? -5.235 -7.598 -10.861 1.00 90.31 84 ASP A N 1
ATOM 603 C CA . ASP A 1 84 ? -6.558 -7.674 -11.444 1.00 90.31 84 ASP A CA 1
ATOM 604 C C . ASP A 1 84 ? -6.410 -7.916 -12.941 1.00 90.31 84 ASP A C 1
ATOM 606 O O . ASP A 1 84 ? -5.892 -7.096 -13.691 1.00 90.31 84 ASP A O 1
ATOM 610 N N . GLN A 1 85 ? -6.879 -9.075 -13.387 1.00 92.75 85 GLN A N 1
ATOM 611 C CA . GLN A 1 85 ? -6.755 -9.488 -14.777 1.00 92.75 85 GLN A CA 1
ATOM 612 C C . GLN A 1 85 ? -7.618 -8.634 -15.723 1.00 92.75 85 GLN A C 1
ATOM 614 O O . GLN A 1 85 ? -7.417 -8.691 -16.936 1.00 92.75 85 GLN A O 1
ATOM 619 N N . GLN A 1 86 ? -8.580 -7.862 -15.200 1.00 94.75 86 GLN A N 1
ATOM 620 C CA . GLN A 1 86 ? -9.397 -6.939 -15.990 1.00 94.75 86 GLN A CA 1
ATOM 621 C C . GLN A 1 86 ? -8.706 -5.590 -16.204 1.00 94.75 86 GLN A C 1
ATOM 623 O O . GLN A 1 86 ? -8.780 -5.050 -17.308 1.00 94.75 86 GLN A O 1
ATOM 628 N N . ASP A 1 87 ? -8.018 -5.074 -15.183 1.00 94.94 87 ASP A N 1
ATOM 629 C CA . ASP A 1 87 ? -7.282 -3.807 -15.247 1.00 94.94 87 ASP A CA 1
ATOM 630 C C . ASP A 1 87 ? -5.954 -3.860 -14.460 1.00 94.94 87 ASP A C 1
ATOM 632 O O . ASP A 1 87 ? -5.791 -3.213 -13.416 1.00 94.94 87 ASP A O 1
ATOM 636 N N . PRO A 1 88 ? -4.965 -4.629 -14.956 1.00 95.56 88 PRO A N 1
ATOM 637 C CA . PRO A 1 88 ? -3.752 -4.909 -14.194 1.00 95.56 88 PRO A CA 1
ATOM 638 C C . PRO A 1 88 ? -2.878 -3.669 -14.026 1.00 95.56 88 PRO A C 1
ATOM 640 O O . PRO A 1 88 ? -2.145 -3.548 -13.046 1.00 95.56 88 PRO A O 1
ATOM 643 N N . TRP A 1 89 ? -2.928 -2.736 -14.979 1.00 96.81 89 TRP A N 1
ATOM 644 C CA . TRP A 1 89 ? -2.052 -1.568 -14.981 1.00 96.81 89 TRP A CA 1
ATOM 645 C C . TRP A 1 89 ? -2.539 -0.497 -14.020 1.00 96.81 89 TRP A C 1
ATOM 647 O O . TRP A 1 89 ? -1.721 0.038 -13.278 1.00 96.81 89 TRP A O 1
ATOM 657 N N . THR A 1 90 ? -3.846 -0.232 -13.963 1.00 95.25 90 THR A N 1
ATOM 658 C CA . THR A 1 90 ? -4.401 0.687 -12.961 1.00 95.25 90 THR A CA 1
ATOM 659 C C . THR A 1 90 ? -4.122 0.183 -11.549 1.00 95.25 90 THR A C 1
ATOM 661 O O . THR A 1 90 ? -3.690 0.963 -10.697 1.00 95.25 90 THR A O 1
ATOM 664 N N . GLU A 1 91 ? -4.282 -1.120 -11.296 1.00 93.50 91 GLU A N 1
ATOM 665 C CA . GLU A 1 91 ? -3.944 -1.687 -9.990 1.00 93.50 91 GLU A CA 1
ATOM 666 C C . GLU A 1 91 ? -2.434 -1.656 -9.710 1.00 93.50 91 GLU A C 1
ATOM 668 O O . GLU A 1 91 ? -2.011 -1.290 -8.613 1.00 93.50 91 GLU A O 1
ATOM 673 N N . LEU A 1 92 ? -1.588 -1.985 -10.690 1.00 95.44 92 LEU A N 1
ATOM 674 C CA . LEU A 1 92 ? -0.140 -1.874 -10.523 1.00 95.44 92 LEU A CA 1
ATOM 675 C C . LEU A 1 92 ? 0.253 -0.446 -10.142 1.00 95.44 92 LEU A C 1
ATOM 677 O O . LEU A 1 92 ? 1.019 -0.252 -9.200 1.00 95.44 92 LEU A O 1
ATOM 681 N N . PHE A 1 93 ? -0.278 0.546 -10.857 1.00 96.38 93 PHE A N 1
ATOM 682 C CA . PHE A 1 93 ? 0.007 1.952 -10.621 1.00 96.38 93 PHE A CA 1
ATOM 683 C C . PHE A 1 93 ? -0.447 2.395 -9.229 1.00 96.38 93 PHE A C 1
ATOM 685 O O . PHE A 1 93 ? 0.310 3.089 -8.549 1.00 96.38 93 PHE A O 1
ATOM 692 N N . SER A 1 94 ? -1.623 1.967 -8.758 1.00 92.88 94 SER A N 1
ATOM 693 C CA . SER A 1 94 ? -2.110 2.305 -7.410 1.00 92.88 94 SER A CA 1
ATOM 694 C C . SER A 1 94 ? -1.243 1.716 -6.288 1.00 92.88 94 SER A C 1
ATOM 696 O O . SER A 1 94 ? -1.188 2.274 -5.190 1.00 92.88 94 SER A O 1
ATOM 698 N N . ARG A 1 95 ? -0.505 0.634 -6.571 1.00 93.69 95 ARG A N 1
ATOM 699 C CA . ARG A 1 95 ? 0.430 -0.014 -5.641 1.00 93.69 95 ARG A CA 1
ATOM 700 C C . ARG A 1 95 ? 1.813 0.648 -5.591 1.00 93.69 95 ARG A C 1
ATOM 702 O O . ARG A 1 95 ? 2.596 0.286 -4.705 1.00 93.69 95 ARG A O 1
ATOM 709 N N . VAL A 1 96 ? 2.143 1.583 -6.488 1.00 96.00 96 VAL A N 1
ATOM 710 C CA . VAL A 1 96 ? 3.457 2.256 -6.513 1.00 96.00 96 VAL A CA 1
ATOM 711 C C . VAL A 1 96 ? 3.530 3.346 -5.445 1.00 96.00 96 VAL A C 1
ATOM 713 O O . VAL A 1 96 ? 2.648 4.194 -5.326 1.00 96.00 96 VAL A O 1
ATOM 716 N N . GLY A 1 97 ? 4.623 3.349 -4.689 1.00 94.12 97 GLY A N 1
ATOM 717 C CA . GLY A 1 97 ? 4.936 4.380 -3.707 1.00 94.12 97 GLY A CA 1
ATOM 718 C C . GLY A 1 97 ? 6.435 4.639 -3.618 1.00 94.12 97 GLY A C 1
ATOM 719 O O . GLY A 1 97 ? 7.234 4.097 -4.388 1.00 94.12 97 GLY A O 1
ATOM 720 N N . VAL A 1 98 ? 6.823 5.470 -2.656 1.00 93.12 98 VAL A N 1
ATOM 721 C CA . VAL A 1 98 ? 8.225 5.805 -2.398 1.00 93.12 98 VAL A CA 1
ATOM 722 C C . VAL A 1 98 ? 8.651 5.325 -1.014 1.00 93.12 98 VAL A C 1
ATOM 724 O O . VAL A 1 98 ? 8.016 5.630 -0.001 1.00 93.12 98 VAL A O 1
ATOM 727 N N . SER A 1 99 ? 9.766 4.598 -0.968 1.00 91.69 99 SER A N 1
ATOM 728 C CA . SER A 1 99 ? 10.510 4.305 0.257 1.00 91.69 99 SER A CA 1
ATOM 729 C C . SER A 1 99 ? 11.509 5.447 0.505 1.00 91.69 99 SER A C 1
ATOM 731 O O . SER A 1 99 ? 12.257 5.809 -0.412 1.00 91.69 99 SER A O 1
ATOM 733 N N . PRO A 1 100 ? 11.532 6.053 1.708 1.00 88.69 100 PRO A N 1
ATOM 734 C CA . PRO A 1 100 ? 12.349 7.233 1.990 1.00 88.69 100 PRO A CA 1
ATOM 735 C C . PRO A 1 100 ? 13.853 6.925 2.088 1.00 88.69 100 PRO A C 1
ATOM 737 O O . PRO A 1 100 ? 14.664 7.831 1.902 1.00 88.69 100 PRO A O 1
ATOM 740 N N . GLY A 1 101 ? 14.241 5.661 2.285 1.00 83.06 101 GLY A N 1
ATOM 741 C CA . GLY A 1 101 ? 15.641 5.237 2.268 1.00 83.06 101 GLY A CA 1
ATOM 742 C C . GLY A 1 101 ? 16.424 5.532 3.555 1.00 83.06 101 GLY 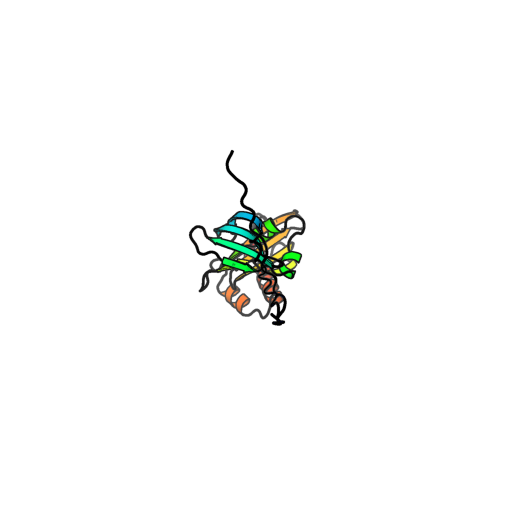A C 1
ATOM 743 O O . GLY A 1 101 ? 15.818 5.819 4.590 1.00 83.06 101 GLY A O 1
ATOM 744 N N . PRO A 1 102 ? 17.774 5.437 3.508 1.00 86.06 102 PRO A N 1
ATOM 745 C CA . PRO A 1 102 ? 18.635 5.572 2.315 1.00 86.06 102 PRO A CA 1
ATOM 746 C C . PRO A 1 102 ? 18.982 4.254 1.562 1.00 86.06 102 PRO A C 1
ATOM 748 O O . PRO A 1 102 ? 19.314 3.266 2.216 1.00 86.06 102 PRO A O 1
ATOM 751 N N . PRO A 1 103 ? 19.014 4.235 0.202 1.00 87.50 103 PRO A N 1
ATOM 752 C CA . PRO A 1 103 ? 18.640 5.315 -0.719 1.00 87.50 103 PRO A CA 1
ATOM 753 C C . PRO A 1 103 ? 17.119 5.420 -0.903 1.00 87.50 103 PRO A C 1
ATOM 755 O O . PRO A 1 103 ? 16.409 4.414 -0.837 1.00 87.50 103 PRO A O 1
ATOM 758 N N . ARG A 1 104 ? 16.624 6.643 -1.143 1.00 89.31 104 ARG A N 1
ATOM 759 C CA . ARG A 1 104 ? 15.228 6.882 -1.539 1.00 89.31 104 ARG A CA 1
ATOM 760 C C . ARG A 1 104 ? 14.967 6.149 -2.853 1.00 89.31 104 ARG A C 1
ATOM 762 O O . ARG A 1 104 ? 15.763 6.272 -3.780 1.00 89.31 104 ARG A O 1
ATOM 769 N N . ARG A 1 105 ? 13.887 5.375 -2.926 1.00 93.12 105 ARG A N 1
ATOM 770 C CA . ARG A 1 105 ? 13.603 4.509 -4.080 1.00 93.12 105 ARG A CA 1
ATOM 771 C C . ARG A 1 105 ? 12.110 4.340 -4.321 1.00 93.12 105 ARG A C 1
ATOM 773 O O . ARG A 1 105 ? 11.325 4.274 -3.374 1.00 93.12 105 ARG A O 1
ATOM 780 N N . LEU A 1 106 ? 11.743 4.223 -5.592 1.00 94.75 106 LEU A N 1
ATOM 781 C CA . LEU A 1 106 ? 10.403 3.829 -6.012 1.00 94.75 106 LEU A CA 1
ATOM 782 C C . LEU A 1 106 ? 10.215 2.332 -5.775 1.00 94.75 106 LEU A C 1
ATOM 784 O O . LEU A 1 106 ? 11.106 1.530 -6.056 1.00 94.75 106 LEU A O 1
ATOM 788 N N . VAL A 1 107 ? 9.067 1.966 -5.215 1.00 94.88 107 VAL A N 1
ATOM 789 C CA . VAL A 1 107 ? 8.748 0.593 -4.820 1.00 94.88 107 VAL A CA 1
ATOM 790 C C . VAL A 1 107 ? 7.313 0.257 -5.199 1.00 94.88 107 VAL A C 1
ATOM 792 O O . VAL A 1 107 ? 6.418 1.097 -5.113 1.00 94.88 107 VAL A O 1
ATOM 795 N N . VAL A 1 108 ? 7.087 -0.995 -5.585 1.00 95.19 108 VAL A N 1
ATOM 796 C CA . VAL A 1 108 ? 5.742 -1.565 -5.710 1.00 95.19 108 VAL A CA 1
ATOM 797 C C . VAL A 1 108 ? 5.426 -2.257 -4.393 1.00 95.19 108 VAL A C 1
ATOM 799 O O . VAL A 1 108 ? 6.249 -3.028 -3.894 1.00 95.19 108 VAL A O 1
ATOM 802 N N . SER A 1 109 ? 4.269 -1.963 -3.804 1.00 94.19 109 SER A N 1
ATOM 803 C CA . SER A 1 109 ? 3.885 -2.609 -2.551 1.00 94.19 109 SER A CA 1
ATOM 804 C C . SER A 1 109 ? 3.732 -4.125 -2.711 1.00 94.19 109 SER A C 1
ATOM 806 O O . SER A 1 109 ? 3.317 -4.635 -3.752 1.00 94.19 109 SER A O 1
ATOM 808 N N . SER A 1 110 ? 4.080 -4.849 -1.651 1.00 92.62 110 SER A N 1
ATOM 809 C CA . SER A 1 110 ? 3.915 -6.302 -1.545 1.00 92.62 110 SER A CA 1
ATOM 810 C C . SER A 1 110 ? 2.746 -6.623 -0.621 1.00 92.62 110 SER A C 1
ATOM 812 O O . SER A 1 110 ? 2.637 -6.028 0.450 1.00 92.62 110 SER A O 1
ATOM 814 N N . LEU A 1 111 ? 1.868 -7.545 -1.017 1.00 92.75 111 LEU A N 1
ATOM 815 C CA . LEU A 1 111 ? 0.764 -7.989 -0.167 1.00 92.75 111 LEU A CA 1
ATOM 816 C C . LEU A 1 111 ? 1.320 -8.798 1.015 1.00 92.75 111 LEU A C 1
ATOM 818 O O . LEU A 1 111 ? 1.934 -9.841 0.811 1.00 92.75 111 LEU A O 1
ATOM 822 N N . LEU A 1 112 ? 1.080 -8.338 2.244 1.00 95.44 112 LEU A N 1
ATOM 823 C CA . LEU A 1 112 ? 1.396 -9.093 3.463 1.00 95.44 112 LEU A CA 1
ATOM 824 C C . LEU A 1 112 ? 0.351 -10.175 3.739 1.00 95.44 112 LEU A C 1
ATOM 826 O O . LEU A 1 112 ? 0.666 -11.258 4.222 1.00 95.44 112 LEU A O 1
ATOM 830 N N . GLY A 1 113 ? -0.909 -9.865 3.448 1.00 95.50 113 GLY A N 1
ATOM 831 C CA . GLY A 1 113 ? -2.026 -10.774 3.634 1.00 95.50 113 GLY A CA 1
ATOM 832 C C . GLY A 1 113 ? -3.353 -10.102 3.318 1.00 95.50 113 GLY A C 1
ATOM 833 O O . GLY A 1 113 ? -3.455 -8.874 3.306 1.00 95.50 113 GLY A O 1
ATOM 834 N N . ARG A 1 114 ? -4.372 -10.925 3.063 1.00 96.62 114 ARG A N 1
ATOM 835 C CA . ARG A 1 114 ? -5.761 -10.494 2.903 1.00 96.62 114 ARG A CA 1
ATOM 836 C C . ARG A 1 114 ? -6.683 -11.496 3.579 1.00 96.62 114 ARG A C 1
ATOM 838 O O . ARG A 1 114 ? -6.673 -12.670 3.213 1.00 96.62 114 ARG A O 1
ATOM 845 N N . ARG A 1 115 ? -7.465 -11.055 4.562 1.00 97.69 115 ARG A N 1
ATOM 846 C CA . ARG A 1 115 ? -8.394 -11.926 5.298 1.00 97.69 115 ARG A CA 1
ATOM 847 C C . ARG A 1 115 ? -9.507 -11.137 5.975 1.00 97.69 115 ARG A C 1
ATOM 849 O O . ARG A 1 115 ? -9.402 -9.927 6.149 1.00 97.69 115 ARG A O 1
ATOM 856 N N . GLU A 1 116 ? -10.551 -11.847 6.375 1.00 98.19 116 GLU A N 1
ATOM 857 C CA . GLU A 1 116 ? -11.607 -11.298 7.220 1.00 98.19 116 GLU A CA 1
ATOM 858 C C . GLU A 1 116 ? -11.085 -11.067 8.645 1.00 98.19 116 GLU A C 1
ATOM 860 O O . GLU A 1 116 ? -10.446 -11.943 9.235 1.00 98.19 116 GLU A O 1
ATOM 865 N N . VAL A 1 117 ? -11.333 -9.878 9.188 1.00 97.75 117 VAL A N 1
ATOM 866 C CA . VAL A 1 117 ? -10.989 -9.489 10.559 1.00 97.75 117 VAL A CA 1
ATOM 867 C C . VAL A 1 117 ? -12.150 -8.731 11.194 1.00 97.75 117 VAL A C 1
ATOM 869 O O . VAL A 1 117 ? -12.929 -8.088 10.497 1.00 97.75 117 VAL A O 1
ATOM 872 N N . ASN A 1 118 ? -12.237 -8.770 12.524 1.00 97.12 118 ASN A N 1
ATOM 873 C CA . ASN A 1 118 ? -13.184 -7.955 13.283 1.00 97.12 118 ASN A CA 1
ATOM 874 C C . ASN A 1 118 ? -12.438 -6.792 13.934 1.00 97.12 118 ASN A C 1
ATOM 876 O O . ASN A 1 118 ? -11.678 -7.003 14.885 1.00 97.12 118 ASN A O 1
ATOM 880 N N . LEU A 1 119 ? -12.657 -5.580 13.429 1.00 95.19 119 LEU A N 1
ATOM 881 C CA . LEU A 1 119 ? -12.019 -4.373 13.947 1.00 95.19 119 LEU A CA 1
ATOM 882 C C . LEU A 1 119 ? -12.555 -4.039 15.339 1.00 95.19 119 LEU A C 1
ATOM 884 O O . LEU A 1 119 ? -13.759 -4.093 15.585 1.00 95.19 119 LEU A O 1
ATOM 888 N N . GLN A 1 120 ? -11.659 -3.699 16.259 1.00 90.38 120 GLN A N 1
ATOM 889 C CA . GLN A 1 120 ? -12.021 -3.274 17.610 1.00 90.38 120 GLN A CA 1
ATOM 890 C C . GLN A 1 120 ? -12.085 -1.740 17.687 1.00 90.38 120 GLN A C 1
ATOM 892 O O . GLN A 1 120 ? -11.418 -1.061 16.911 1.00 90.38 120 GLN A O 1
ATOM 897 N N . PRO A 1 121 ? -12.874 -1.164 18.612 1.00 88.00 121 PRO A N 1
ATOM 898 C CA . PRO A 1 121 ? -13.808 -1.822 19.532 1.00 88.00 121 PRO A CA 1
ATOM 899 C C . PRO A 1 121 ? -15.201 -2.087 18.927 1.00 88.00 121 PRO A C 1
ATOM 901 O O . PRO A 1 121 ? -16.060 -2.638 19.611 1.00 88.00 121 PRO A O 1
ATOM 904 N N . SER A 1 122 ? -15.462 -1.682 17.678 1.00 89.81 122 SER A N 1
ATOM 905 C CA . SER A 1 122 ? -16.799 -1.762 17.069 1.00 89.81 122 SER A CA 1
ATOM 906 C C . SER A 1 122 ? -17.264 -3.191 16.763 1.00 89.81 122 SER A C 1
ATOM 908 O O . SER A 1 122 ? -18.464 -3.431 16.646 1.00 89.81 122 SER A O 1
ATOM 910 N N . GLY A 1 123 ? -16.333 -4.138 16.623 1.00 93.19 123 GLY A N 1
ATOM 911 C CA . GLY A 1 123 ? -16.609 -5.494 16.154 1.00 93.19 123 GLY A CA 1
ATOM 912 C C . GLY A 1 123 ? -16.955 -5.564 14.664 1.00 93.19 123 GLY A C 1
ATOM 913 O O . GLY A 1 123 ? -17.538 -6.557 14.236 1.00 93.19 123 GLY A O 1
ATOM 914 N N . THR A 1 124 ? -16.641 -4.527 13.878 1.00 95.50 124 THR A N 1
ATOM 915 C CA . THR A 1 124 ? -16.979 -4.468 12.446 1.00 95.50 124 THR A CA 1
ATOM 916 C C . THR A 1 124 ? -16.188 -5.513 11.664 1.00 95.50 124 THR A C 1
ATOM 918 O O . THR A 1 124 ? -14.956 -5.511 11.707 1.00 95.50 124 THR A O 1
ATOM 921 N N . ALA A 1 125 ? -16.891 -6.378 10.929 1.00 97.44 125 ALA A N 1
ATOM 922 C CA . ALA A 1 125 ? -16.284 -7.390 10.072 1.00 97.44 125 ALA A CA 1
ATOM 923 C C . ALA A 1 125 ? -15.822 -6.770 8.745 1.00 97.44 125 ALA A C 1
ATOM 925 O O . ALA A 1 125 ? -16.622 -6.207 7.994 1.00 97.44 125 ALA A O 1
ATOM 926 N N . VAL A 1 126 ? -14.529 -6.882 8.452 1.00 97.88 126 VAL A N 1
ATOM 927 C CA . VAL A 1 126 ? -13.882 -6.255 7.295 1.00 97.88 126 VAL A CA 1
ATOM 928 C C . VAL A 1 126 ? -13.008 -7.275 6.574 1.00 97.88 126 VAL A C 1
ATOM 930 O O . VAL A 1 126 ? -12.246 -8.003 7.211 1.00 97.88 126 VAL A O 1
ATOM 933 N N . ILE A 1 127 ? -13.052 -7.303 5.239 1.00 97.88 127 ILE A N 1
ATOM 934 C CA . ILE A 1 127 ? -12.006 -7.960 4.441 1.00 97.88 127 ILE A CA 1
ATOM 935 C C . ILE A 1 127 ? -10.819 -7.007 4.364 1.00 97.88 127 ILE A C 1
ATOM 937 O O . ILE A 1 127 ? -10.834 -6.069 3.572 1.00 97.88 127 ILE A O 1
ATOM 941 N N . LEU A 1 128 ? -9.806 -7.243 5.193 1.00 98.00 128 LEU A N 1
ATOM 942 C CA . LEU A 1 128 ? -8.628 -6.391 5.308 1.00 98.00 128 LEU A CA 1
ATOM 943 C C . LEU A 1 128 ? -7.476 -6.957 4.475 1.00 98.00 128 LEU A C 1
ATOM 945 O O . LEU A 1 128 ? -7.047 -8.092 4.692 1.00 98.00 128 LEU A O 1
ATOM 949 N N . GLY A 1 129 ? -6.968 -6.155 3.544 1.00 96.81 129 GLY A N 1
ATOM 950 C CA . GLY A 1 129 ? -5.698 -6.346 2.852 1.00 96.81 129 GLY A CA 1
ATOM 951 C C . GLY A 1 129 ? -4.652 -5.360 3.366 1.00 96.81 129 GLY A C 1
ATOM 952 O O . GLY A 1 129 ? -4.934 -4.171 3.495 1.00 96.81 129 GLY A O 1
ATOM 953 N N . ILE A 1 130 ? -3.443 -5.844 3.646 1.00 97.38 130 ILE A N 1
ATOM 954 C CA . ILE A 1 130 ? -2.319 -4.995 4.062 1.00 97.38 130 ILE A CA 1
ATOM 955 C C . ILE A 1 130 ? -1.184 -5.163 3.065 1.00 97.38 130 ILE A C 1
ATOM 957 O O . ILE A 1 130 ? -0.732 -6.280 2.814 1.00 97.38 130 ILE A O 1
ATOM 961 N N . TYR A 1 131 ? -0.696 -4.048 2.538 1.00 95.19 131 TYR A N 1
ATOM 962 C CA . TYR A 1 131 ? 0.401 -3.989 1.587 1.00 95.19 131 TYR A CA 1
ATOM 963 C C . TYR A 1 131 ? 1.574 -3.216 2.190 1.00 95.19 131 TYR A C 1
ATOM 965 O O . TYR A 1 131 ? 1.393 -2.190 2.841 1.00 95.19 131 TYR A O 1
ATOM 973 N N . ARG A 1 132 ? 2.796 -3.694 1.968 1.00 95.75 132 ARG A N 1
ATOM 974 C CA . ARG A 1 132 ? 4.036 -3.109 2.484 1.00 95.75 132 ARG A CA 1
ATOM 975 C C . ARG A 1 132 ? 4.826 -2.458 1.356 1.00 95.75 132 ARG A C 1
ATOM 977 O O . ARG A 1 132 ? 5.232 -3.158 0.428 1.00 95.75 132 ARG A O 1
ATOM 984 N N . TRP A 1 133 ? 5.088 -1.156 1.467 1.00 94.06 133 TRP A N 1
ATOM 985 C CA . TRP A 1 133 ? 6.072 -0.453 0.630 1.00 94.06 133 TRP A CA 1
ATOM 986 C C . TRP A 1 133 ? 7.477 -0.536 1.225 1.00 94.06 133 TRP A C 1
ATOM 988 O O . TRP A 1 133 ? 8.455 -0.682 0.496 1.00 94.06 133 TRP A O 1
ATOM 998 N N . ASP A 1 134 ? 7.579 -0.437 2.551 1.00 93.69 134 ASP A N 1
ATOM 999 C CA . ASP A 1 134 ? 8.845 -0.473 3.284 1.00 93.69 134 ASP A CA 1
ATOM 1000 C C . ASP A 1 134 ? 8.624 -0.936 4.733 1.00 93.69 134 ASP A C 1
ATOM 1002 O O . ASP A 1 134 ? 7.491 -1.165 5.146 1.00 93.69 134 ASP A O 1
ATOM 1006 N N . GLN A 1 135 ? 9.685 -1.034 5.536 1.00 93.31 135 GLN A N 1
ATOM 1007 C CA . GLN A 1 135 ? 9.636 -1.456 6.944 1.00 93.31 135 GLN A CA 1
ATOM 1008 C C . GLN A 1 135 ? 8.635 -0.660 7.800 1.00 93.31 135 GLN A C 1
ATOM 1010 O O . GLN A 1 135 ? 8.095 -1.191 8.767 1.00 93.31 135 GLN A O 1
ATOM 1015 N N . ARG A 1 136 ? 8.389 0.610 7.451 1.00 94.00 136 ARG A N 1
ATOM 1016 C CA . ARG A 1 136 ? 7.537 1.552 8.200 1.00 94.00 136 ARG A CA 1
ATOM 1017 C C . ARG A 1 136 ? 6.438 2.203 7.358 1.00 94.00 136 ARG A C 1
ATOM 1019 O O . ARG A 1 136 ? 5.853 3.189 7.789 1.00 94.00 136 ARG A O 1
ATOM 1026 N N . ARG A 1 137 ? 6.184 1.705 6.145 1.00 95.25 137 ARG A N 1
ATOM 1027 C CA . ARG A 1 137 ? 5.180 2.281 5.239 1.00 95.25 137 ARG A CA 1
ATOM 1028 C C . ARG A 1 137 ? 4.253 1.200 4.718 1.00 95.25 137 ARG A C 1
ATOM 1030 O O . ARG A 1 137 ? 4.698 0.290 4.011 1.00 95.25 137 ARG A O 1
ATOM 1037 N N . PHE A 1 138 ? 2.972 1.339 5.034 1.00 96.25 138 PHE A N 1
ATOM 1038 C CA . PHE A 1 13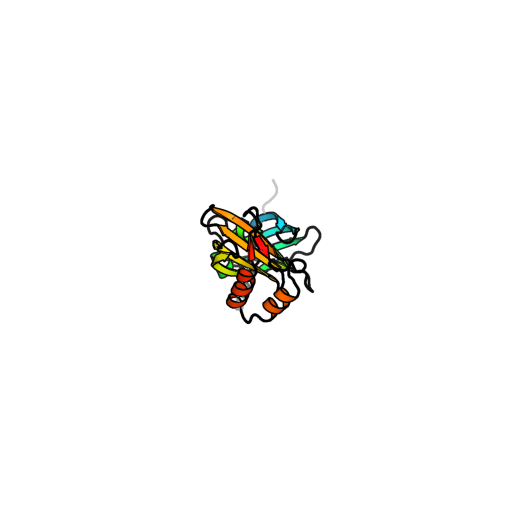8 ? 1.944 0.358 4.716 1.00 96.25 138 PHE A CA 1
ATOM 1039 C C . PHE A 1 138 ? 0.721 1.020 4.093 1.00 96.25 138 PHE A C 1
ATOM 1041 O O . PHE A 1 138 ? 0.329 2.120 4.480 1.00 96.25 138 PHE A O 1
ATOM 1048 N N . PHE A 1 139 ? 0.099 0.313 3.160 1.00 95.50 139 PHE A N 1
ATOM 1049 C CA . PHE A 1 139 ? -1.254 0.587 2.705 1.00 95.50 139 PHE A CA 1
ATOM 1050 C C . PHE A 1 139 ? -2.183 -0.445 3.320 1.00 95.50 139 PHE A C 1
ATOM 1052 O O . PHE A 1 139 ? -1.921 -1.644 3.230 1.00 95.50 139 PHE A O 1
ATOM 1059 N N . LEU A 1 140 ? -3.267 0.001 3.930 1.00 96.69 140 LEU A N 1
ATOM 1060 C CA . LEU A 1 140 ? -4.283 -0.858 4.503 1.00 96.69 140 LEU A CA 1
ATOM 1061 C C . LEU A 1 140 ? -5.586 -0.558 3.781 1.00 96.69 140 LEU A C 1
ATOM 1063 O O . LEU A 1 140 ? -6.019 0.589 3.769 1.00 96.69 140 LEU A O 1
ATOM 1067 N N . SER A 1 141 ? -6.177 -1.583 3.175 1.00 95.12 141 SER A N 1
ATOM 1068 C CA . SER A 1 141 ? -7.438 -1.474 2.450 1.00 95.12 141 SER A CA 1
ATOM 1069 C C . SER A 1 141 ? -8.429 -2.481 3.008 1.00 95.12 141 SER A C 1
ATOM 1071 O O . SER A 1 141 ? -8.156 -3.681 3.078 1.00 95.12 141 SER A O 1
ATOM 1073 N N . GLY A 1 142 ? -9.565 -1.981 3.459 1.00 96.56 142 GLY A N 1
ATOM 1074 C CA . GLY A 1 142 ? -10.654 -2.732 4.049 1.00 96.56 142 GLY A CA 1
ATOM 1075 C C . GLY A 1 142 ? -11.910 -2.635 3.195 1.00 96.56 142 GLY A C 1
ATOM 1076 O O . GLY A 1 142 ? -12.207 -1.590 2.629 1.00 96.56 142 GLY A O 1
ATOM 1077 N N . LEU A 1 143 ? -12.681 -3.717 3.145 1.00 97.12 143 LEU A N 1
ATOM 1078 C CA . LEU A 1 143 ? -14.075 -3.695 2.705 1.00 97.12 143 LEU A CA 1
ATOM 1079 C C . LEU A 1 143 ? -14.961 -4.076 3.888 1.00 97.12 143 LEU A C 1
ATOM 1081 O O . LEU A 1 143 ? -14.920 -5.230 4.326 1.00 97.12 143 LEU A O 1
ATOM 1085 N N . ASP A 1 144 ? -15.739 -3.126 4.403 1.00 97.00 144 ASP A N 1
ATOM 1086 C CA . ASP A 1 144 ? -16.753 -3.403 5.423 1.00 97.00 144 ASP A CA 1
ATOM 1087 C C . ASP A 1 144 ? -17.835 -4.307 4.830 1.00 97.00 144 ASP A C 1
ATOM 1089 O O . ASP A 1 144 ? -18.510 -3.957 3.862 1.00 97.00 144 ASP A O 1
ATOM 1093 N N . LEU A 1 145 ? -18.013 -5.488 5.415 1.00 96.81 145 LEU A N 1
ATOM 1094 C CA . LEU A 1 145 ? -18.960 -6.476 4.914 1.00 96.81 145 LEU A CA 1
ATOM 1095 C C . LEU A 1 145 ? -20.422 -6.062 5.117 1.00 96.81 145 LEU A C 1
ATOM 1097 O O . LEU A 1 145 ? -21.284 -6.493 4.349 1.00 96.81 145 LEU A O 1
ATOM 1101 N N . ALA A 1 146 ? -20.717 -5.227 6.112 1.00 95.75 146 ALA A N 1
ATOM 1102 C CA . ALA A 1 146 ? -22.073 -4.770 6.387 1.00 95.75 146 ALA A CA 1
ATOM 1103 C C . ALA A 1 146 ? -22.481 -3.623 5.457 1.00 95.75 146 ALA A C 1
ATOM 1105 O O . ALA A 1 146 ? -23.545 -3.676 4.839 1.00 95.75 146 ALA A O 1
ATOM 1106 N N . SER A 1 147 ? -21.642 -2.590 5.355 1.00 95.25 147 SER A N 1
ATOM 1107 C CA . SER A 1 147 ? -21.950 -1.384 4.577 1.00 95.25 147 SER A CA 1
ATOM 1108 C C . SER A 1 147 ? -21.466 -1.437 3.126 1.00 95.25 147 SER A C 1
ATOM 1110 O O . SER A 1 147 ? -21.914 -0.631 2.312 1.00 95.25 147 SER A O 1
ATOM 1112 N N . GLN A 1 148 ? -20.581 -2.384 2.792 1.00 95.69 148 GLN A N 1
ATOM 1113 C CA . GLN A 1 148 ? -19.853 -2.451 1.518 1.00 95.69 148 GLN A CA 1
ATOM 1114 C C . GLN A 1 148 ? -18.999 -1.201 1.245 1.00 95.69 148 GLN A C 1
ATOM 1116 O O . GLN A 1 148 ? -18.633 -0.936 0.100 1.00 95.69 148 GLN A O 1
ATOM 1121 N N . LEU A 1 149 ? -18.678 -0.426 2.286 1.00 95.38 149 LEU A N 1
ATOM 1122 C CA . LEU A 1 149 ? -17.790 0.724 2.176 1.00 95.38 149 LEU A CA 1
ATOM 1123 C C . LEU A 1 149 ? -16.332 0.275 2.121 1.00 95.38 149 LEU A C 1
ATOM 1125 O O . LEU A 1 149 ? -15.909 -0.637 2.838 1.00 95.38 149 LEU A O 1
ATOM 1129 N N . LEU A 1 150 ? -15.574 0.950 1.260 1.00 94.88 150 LEU A N 1
ATOM 1130 C CA . LEU A 1 150 ? -14.124 0.838 1.215 1.00 94.88 150 LEU A CA 1
ATOM 1131 C C . LEU A 1 150 ? -13.518 1.729 2.294 1.00 94.88 150 LEU A C 1
ATOM 1133 O O . LEU A 1 150 ? -13.946 2.867 2.484 1.00 94.88 150 LEU A O 1
ATOM 1137 N N . LEU A 1 151 ? -12.528 1.186 2.987 1.00 95.75 151 LEU A N 1
ATOM 1138 C CA . LEU A 1 151 ? -11.858 1.808 4.111 1.00 95.75 151 LEU A CA 1
ATOM 1139 C C . LEU A 1 151 ? -10.358 1.775 3.840 1.00 95.75 151 LEU A C 1
ATOM 1141 O O . LEU A 1 151 ? -9.755 0.707 3.888 1.00 95.75 151 LEU A O 1
ATOM 1145 N N . ASP A 1 152 ? -9.747 2.923 3.581 1.00 94.50 152 ASP A N 1
ATOM 1146 C CA . ASP A 1 152 ? -8.327 2.983 3.240 1.00 94.50 152 ASP A CA 1
ATOM 1147 C C . ASP A 1 152 ? -7.533 3.768 4.290 1.00 94.50 152 ASP A C 1
ATOM 1149 O O . ASP A 1 152 ? -7.991 4.776 4.832 1.00 94.50 152 ASP A O 1
ATOM 1153 N N . LEU A 1 153 ? -6.315 3.307 4.572 1.00 95.44 153 LEU A N 1
ATOM 1154 C CA . LEU A 1 153 ? -5.345 3.995 5.415 1.00 95.44 153 LEU A CA 1
ATOM 1155 C C . LEU A 1 153 ? -3.937 3.831 4.849 1.00 95.44 153 LEU A C 1
ATOM 1157 O O . LEU A 1 153 ? -3.465 2.727 4.580 1.00 95.44 153 LEU A O 1
ATOM 1161 N N . VAL A 1 154 ? -3.236 4.953 4.736 1.00 94.75 154 VAL A N 1
ATOM 1162 C CA . VAL A 1 154 ? -1.803 4.990 4.454 1.00 94.75 154 VAL A CA 1
ATOM 1163 C C . VAL A 1 154 ? -1.080 5.230 5.774 1.00 94.75 154 VAL A C 1
ATOM 1165 O O . VAL A 1 154 ? -1.100 6.340 6.301 1.00 94.75 154 VAL A O 1
ATOM 1168 N N . ALA A 1 155 ? -0.430 4.194 6.297 1.00 95.44 155 ALA A N 1
ATOM 1169 C CA . ALA A 1 155 ? 0.417 4.305 7.475 1.00 95.44 155 ALA A CA 1
ATOM 1170 C C . ALA A 1 155 ? 1.844 4.664 7.047 1.00 95.44 155 ALA A C 1
ATOM 1172 O O . ALA A 1 155 ? 2.496 3.910 6.319 1.00 95.44 155 ALA A O 1
ATOM 1173 N N . LYS A 1 156 ? 2.320 5.822 7.498 1.00 93.88 156 LYS A N 1
ATOM 1174 C CA . LYS A 1 156 ? 3.688 6.321 7.318 1.00 93.88 156 LYS A CA 1
ATOM 1175 C C . LYS A 1 156 ? 4.433 6.321 8.651 1.00 93.88 156 LYS A C 1
ATOM 1177 O O . LYS A 1 156 ? 3.834 6.151 9.712 1.00 93.88 156 LYS A O 1
ATOM 1182 N N . GLU A 1 157 ? 5.739 6.538 8.598 1.00 92.81 157 GLU A N 1
ATOM 1183 C CA . GLU A 1 157 ? 6.617 6.540 9.766 1.00 92.81 157 GLU A CA 1
ATOM 1184 C C . GLU A 1 157 ? 6.190 7.510 10.879 1.00 92.81 157 GLU A C 1
ATOM 1186 O O . GLU A 1 157 ? 6.423 7.220 12.046 1.00 92.81 157 GLU A O 1
ATOM 1191 N N . ASP A 1 158 ? 5.550 8.627 10.537 1.00 92.56 158 ASP A N 1
ATOM 1192 C CA . ASP A 1 158 ? 5.043 9.633 11.475 1.00 92.56 158 ASP A CA 1
ATOM 1193 C C . ASP A 1 158 ? 3.700 9.247 12.112 1.00 92.56 158 ASP A C 1
ATOM 1195 O O . ASP A 1 158 ? 3.395 9.696 13.213 1.00 92.56 158 ASP A O 1
ATOM 1199 N N . THR A 1 159 ? 2.923 8.383 11.455 1.00 93.81 159 THR A N 1
ATOM 1200 C CA . THR A 1 159 ? 1.665 7.823 11.984 1.00 93.81 159 THR A CA 1
ATOM 1201 C C . THR A 1 159 ? 1.866 6.561 12.825 1.00 93.81 159 THR A C 1
ATOM 1203 O O . THR A 1 159 ? 0.933 6.085 13.466 1.00 93.81 159 THR A O 1
ATOM 1206 N N . ILE A 1 160 ? 3.068 5.978 12.806 1.00 95.06 160 ILE A N 1
ATOM 1207 C CA . ILE A 1 160 ? 3.391 4.773 13.571 1.00 95.06 160 ILE A CA 1
ATOM 1208 C C . ILE A 1 160 ? 4.010 5.197 14.900 1.00 95.06 160 ILE A C 1
ATOM 1210 O O . ILE A 1 160 ? 5.116 5.733 14.953 1.00 95.06 160 ILE A O 1
ATOM 1214 N N . SER A 1 161 ? 3.307 4.907 15.993 1.00 95.56 161 SER A N 1
ATOM 1215 C CA . SER A 1 161 ? 3.810 5.161 17.342 1.00 95.56 161 SER A CA 1
ATOM 1216 C C . SER A 1 161 ? 5.095 4.377 17.627 1.00 95.56 161 SER A C 1
ATOM 1218 O O . SER A 1 161 ? 5.347 3.324 17.040 1.00 95.56 161 SER A O 1
ATOM 1220 N N . ALA A 1 162 ? 5.913 4.848 18.572 1.00 95.19 162 ALA A N 1
ATOM 1221 C CA . ALA A 1 162 ? 7.152 4.154 18.938 1.00 95.19 162 ALA A CA 1
ATOM 1222 C C . ALA A 1 162 ? 6.901 2.721 19.452 1.00 95.19 162 ALA A C 1
ATOM 1224 O O . ALA A 1 162 ? 7.697 1.819 19.190 1.00 95.19 162 ALA A O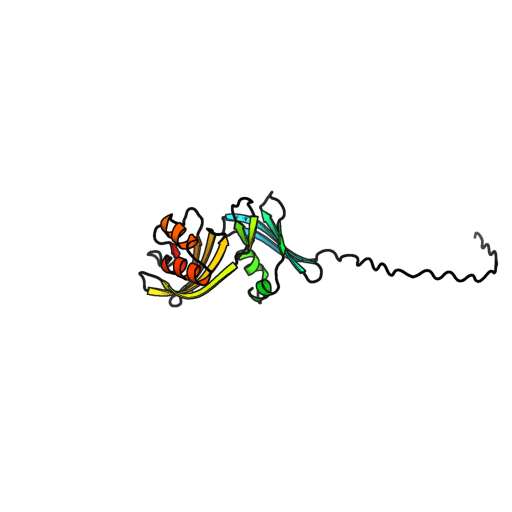 1
ATOM 1225 N N . GLU A 1 163 ? 5.788 2.505 20.159 1.00 96.50 163 GLU A N 1
ATOM 1226 C CA . GLU A 1 163 ? 5.398 1.190 20.672 1.00 96.50 163 GLU A CA 1
ATOM 1227 C C . GLU A 1 163 ? 5.001 0.237 19.541 1.00 96.50 163 GLU A C 1
ATOM 1229 O O . GLU A 1 163 ? 5.558 -0.859 19.442 1.00 96.50 163 GLU A O 1
ATOM 1234 N N . LEU A 1 164 ? 4.105 0.669 18.646 1.00 96.25 164 LEU A N 1
ATOM 1235 C CA . LEU A 1 164 ? 3.736 -0.108 17.462 1.00 96.25 164 LEU A CA 1
ATOM 1236 C C . LEU A 1 164 ? 4.964 -0.358 16.579 1.00 96.25 164 LEU A C 1
ATOM 1238 O O . LEU A 1 164 ? 5.158 -1.450 16.048 1.00 96.25 164 LEU A O 1
ATOM 1242 N N . GLY A 1 165 ? 5.846 0.635 16.493 1.00 96.44 165 GLY A N 1
ATOM 1243 C CA . GLY A 1 165 ? 7.116 0.527 15.807 1.00 96.44 165 GLY A CA 1
ATOM 1244 C C . GLY A 1 165 ? 7.967 -0.630 16.344 1.00 96.44 165 GLY A C 1
ATOM 1245 O O . GLY A 1 165 ? 8.448 -1.466 15.575 1.00 96.44 165 GLY A O 1
ATOM 1246 N N . ALA A 1 166 ? 8.125 -0.735 17.661 1.00 96.50 166 ALA A N 1
ATOM 1247 C CA . ALA A 1 166 ? 8.870 -1.836 18.270 1.00 96.50 166 ALA A CA 1
ATOM 1248 C C . ALA A 1 166 ? 8.212 -3.207 18.016 1.00 96.50 166 ALA A C 1
ATOM 1250 O O . ALA A 1 166 ? 8.914 -4.190 17.785 1.00 96.50 166 ALA A O 1
ATOM 1251 N N . GLN A 1 167 ? 6.877 -3.278 18.013 1.00 97.19 167 GLN A N 1
ATOM 1252 C CA . GLN A 1 167 ? 6.142 -4.517 17.722 1.00 97.19 167 GLN A CA 1
ATOM 1253 C C . GLN A 1 167 ? 6.330 -4.974 16.270 1.00 97.19 167 GLN A C 1
ATOM 1255 O O . GLN A 1 167 ? 6.580 -6.154 16.024 1.00 97.19 167 GLN A O 1
ATOM 1260 N N . ILE A 1 168 ? 6.271 -4.041 15.315 1.00 96.69 168 ILE A N 1
ATOM 1261 C CA . ILE A 1 168 ? 6.548 -4.298 13.895 1.00 96.69 168 ILE A CA 1
ATOM 1262 C C . ILE A 1 168 ? 7.967 -4.858 13.716 1.00 96.69 168 ILE A C 1
ATOM 1264 O O . ILE A 1 168 ? 8.136 -5.859 13.024 1.00 96.69 168 ILE A O 1
ATOM 1268 N N . ASP A 1 169 ? 8.972 -4.268 14.372 1.00 96.81 169 ASP A N 1
ATOM 1269 C CA . ASP A 1 169 ? 10.372 -4.716 14.259 1.00 96.81 169 ASP A CA 1
ATOM 1270 C C . ASP A 1 169 ? 10.602 -6.104 14.871 1.00 96.81 169 ASP A C 1
ATOM 1272 O O . ASP A 1 169 ? 11.503 -6.832 14.454 1.00 96.81 169 ASP A O 1
ATOM 1276 N N . ALA A 1 170 ? 9.792 -6.483 15.862 1.00 97.31 170 ALA A N 1
ATOM 1277 C CA . ALA A 1 170 ? 9.862 -7.786 16.514 1.00 97.31 170 ALA A CA 1
ATOM 1278 C C . ALA A 1 170 ? 9.195 -8.916 15.704 1.00 97.31 170 ALA A C 1
ATOM 1280 O O . ALA A 1 170 ? 9.329 -10.090 16.065 1.00 97.31 170 ALA A O 1
ATOM 1281 N N . CYS A 1 171 ? 8.471 -8.599 14.626 1.00 97.25 171 CYS A N 1
ATOM 1282 C CA . CYS A 1 171 ? 7.783 -9.595 13.811 1.00 97.25 171 CYS A CA 1
ATOM 1283 C C . CYS A 1 171 ? 8.772 -10.424 12.979 1.00 97.25 171 CYS A C 1
ATOM 1285 O O . CYS A 1 171 ? 9.597 -9.894 12.241 1.00 97.25 171 CYS A O 1
ATOM 1287 N N . SER A 1 172 ? 8.644 -11.751 13.035 1.00 93.69 172 SER A N 1
ATOM 1288 C CA . SER A 1 172 ? 9.512 -12.687 12.303 1.00 93.69 172 SER A CA 1
ATOM 1289 C C . SER A 1 172 ? 9.014 -13.050 10.897 1.00 93.69 172 SER A C 1
ATOM 1291 O O . SER A 1 172 ? 9.657 -13.841 10.207 1.00 93.69 172 SER A O 1
ATOM 1293 N N . GLY A 1 173 ? 7.879 -12.497 10.457 1.00 95.75 173 GLY A N 1
ATOM 1294 C CA . GLY A 1 173 ? 7.322 -12.758 9.132 1.00 95.75 173 GLY A CA 1
ATOM 1295 C C . GLY A 1 173 ? 6.017 -12.017 8.854 1.00 95.75 173 GLY A C 1
ATOM 1296 O O . GLY A 1 173 ? 5.416 -11.425 9.752 1.00 95.75 173 GLY A O 1
ATOM 1297 N N . ASP A 1 174 ? 5.570 -12.090 7.600 1.00 96.75 174 ASP A N 1
ATOM 1298 C CA . ASP A 1 174 ? 4.454 -11.287 7.087 1.00 96.75 174 ASP A CA 1
ATOM 1299 C C . ASP A 1 174 ? 3.114 -11.611 7.770 1.00 96.75 174 ASP A C 1
ATOM 1301 O O . ASP A 1 174 ? 2.332 -10.701 8.023 1.00 96.75 174 ASP A O 1
ATOM 1305 N N . SER A 1 175 ? 2.876 -12.867 8.175 1.00 96.94 175 SER A N 1
ATOM 1306 C CA . SER A 1 175 ? 1.668 -13.233 8.936 1.00 96.94 175 SER A CA 1
ATOM 1307 C C . SER A 1 175 ? 1.631 -12.584 10.322 1.00 96.94 175 SER A C 1
ATOM 1309 O O . SER A 1 175 ? 0.601 -12.048 10.712 1.00 96.94 175 SER A O 1
ATOM 1311 N N . ALA A 1 176 ? 2.747 -12.616 11.060 1.00 97.38 176 ALA A N 1
ATOM 1312 C CA . ALA A 1 176 ? 2.826 -11.998 12.385 1.00 97.38 176 ALA A CA 1
ATOM 1313 C C . ALA A 1 176 ? 2.727 -10.468 12.284 1.00 97.38 176 ALA A C 1
ATOM 1315 O O . ALA A 1 176 ? 2.042 -9.834 13.081 1.00 97.38 176 ALA A O 1
ATOM 1316 N N . LEU A 1 177 ? 3.356 -9.887 11.258 1.00 97.81 177 LEU A N 1
ATOM 1317 C CA . LEU A 1 177 ? 3.251 -8.462 10.963 1.00 97.81 177 LEU A CA 1
ATOM 1318 C C . LEU A 1 177 ? 1.813 -8.058 10.615 1.00 97.81 177 LEU A C 1
ATOM 1320 O O . LEU A 1 177 ? 1.330 -7.039 11.104 1.00 97.81 177 LEU A O 1
ATOM 1324 N N . PHE A 1 178 ? 1.114 -8.869 9.816 1.00 98.06 178 PHE A N 1
ATOM 1325 C CA . PHE A 1 178 ? -0.302 -8.664 9.530 1.00 98.06 178 PHE A CA 1
ATOM 1326 C C . PHE A 1 178 ? -1.125 -8.683 10.824 1.00 98.06 178 PHE A C 1
ATOM 1328 O O . PHE A 1 178 ? -1.949 -7.796 11.023 1.00 98.06 178 PHE A O 1
ATOM 1335 N N . ASP A 1 179 ? -0.910 -9.670 11.702 1.00 97.31 179 ASP A N 1
ATOM 1336 C CA . ASP A 1 179 ? -1.633 -9.792 12.976 1.00 97.31 179 ASP A CA 1
ATOM 1337 C C . ASP A 1 179 ? -1.452 -8.548 13.852 1.00 97.31 179 ASP A C 1
ATOM 1339 O O . ASP A 1 179 ? -2.439 -8.015 14.359 1.00 97.31 179 ASP A O 1
ATOM 1343 N N . VAL A 1 180 ? -0.210 -8.068 13.987 1.00 97.31 180 VAL A N 1
ATOM 1344 C CA . VAL A 1 180 ? 0.123 -6.856 14.750 1.00 97.31 180 VAL A CA 1
ATOM 1345 C C . VAL A 1 180 ? -0.586 -5.640 14.166 1.00 97.31 180 VAL A C 1
ATOM 1347 O O . VAL A 1 180 ? -1.314 -4.961 14.884 1.00 97.31 180 VAL A O 1
ATOM 1350 N N . LEU A 1 181 ? -0.441 -5.395 12.861 1.00 97.38 181 LEU A N 1
ATOM 1351 C CA . LEU A 1 181 ? -1.061 -4.241 12.210 1.00 97.38 181 LEU A CA 1
ATOM 1352 C C . LEU A 1 181 ? -2.589 -4.296 12.307 1.00 97.38 181 LEU A C 1
ATOM 1354 O O . LEU A 1 181 ? -3.205 -3.301 12.666 1.00 97.38 181 LEU A O 1
ATOM 1358 N N . ALA A 1 182 ? -3.202 -5.454 12.051 1.00 97.19 182 ALA A N 1
ATOM 1359 C CA . ALA A 1 182 ? -4.650 -5.625 12.133 1.00 97.19 182 ALA A CA 1
ATOM 1360 C C . ALA A 1 182 ? -5.186 -5.418 13.558 1.00 97.19 182 ALA A C 1
ATOM 1362 O O . ALA A 1 182 ? -6.241 -4.813 13.726 1.00 97.19 182 ALA A O 1
ATOM 1363 N N . ALA A 1 183 ? -4.464 -5.889 14.580 1.00 96.50 183 ALA A N 1
ATOM 1364 C CA . ALA A 1 183 ? -4.837 -5.692 15.980 1.00 96.50 183 ALA A CA 1
ATOM 1365 C C . ALA A 1 183 ? -4.727 -4.227 16.426 1.00 96.50 183 ALA A C 1
ATOM 1367 O O . ALA A 1 183 ? -5.417 -3.818 17.358 1.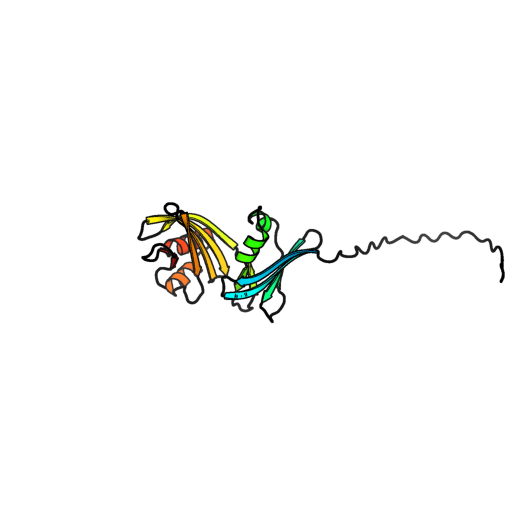00 96.50 183 ALA A O 1
ATOM 1368 N N . SER A 1 184 ? -3.876 -3.438 15.768 1.00 96.44 184 SER A N 1
ATOM 1369 C CA . SER A 1 184 ? -3.744 -2.004 16.019 1.00 96.44 184 SER A CA 1
ATOM 1370 C C . SER A 1 184 ? -4.778 -1.155 15.283 1.00 96.44 184 SER A C 1
ATOM 1372 O O . SER A 1 184 ? -4.842 0.041 15.548 1.00 96.44 184 SER A O 1
ATOM 1374 N N . LEU A 1 185 ? -5.586 -1.711 14.379 1.00 96.50 185 LEU A N 1
ATOM 1375 C CA . LEU A 1 185 ? -6.567 -0.922 13.637 1.00 96.50 185 LEU A CA 1
ATOM 1376 C C . LEU A 1 185 ? -7.862 -0.711 14.409 1.00 96.50 185 LEU A C 1
ATOM 1378 O O . LEU A 1 185 ? -8.408 -1.626 15.028 1.00 96.50 185 LEU A O 1
ATOM 1382 N N . SER A 1 186 ? -8.398 0.492 14.258 1.00 95.25 186 SER A N 1
ATOM 1383 C CA . SER A 1 186 ? -9.750 0.847 14.662 1.00 95.25 186 SER A CA 1
ATOM 1384 C C . SER A 1 186 ? -10.452 1.639 13.563 1.00 95.25 186 SER A C 1
ATOM 1386 O O . SER A 1 186 ? -9.812 2.154 12.646 1.00 95.25 186 SER A O 1
ATOM 1388 N N . LEU A 1 187 ? -11.776 1.713 13.645 1.00 93.81 187 LEU A N 1
ATOM 1389 C CA . LEU A 1 187 ? -12.572 2.618 12.822 1.00 93.81 187 LEU A CA 1
ATOM 1390 C C . LEU A 1 187 ? -12.751 3.946 13.551 1.00 93.81 187 LEU A C 1
ATOM 1392 O O . LEU A 1 187 ? -13.004 3.959 14.759 1.00 93.81 187 LEU A O 1
ATOM 1396 N N . GLU A 1 188 ? -12.667 5.051 12.814 1.00 91.00 188 GLU A N 1
ATOM 1397 C CA . GLU A 1 188 ? -13.095 6.346 13.337 1.00 91.00 188 GLU A CA 1
ATOM 1398 C C . GLU A 1 188 ? -14.575 6.330 13.736 1.00 91.00 188 GLU A C 1
ATOM 1400 O O . GLU A 1 188 ? -15.360 5.478 13.315 1.00 91.00 188 GLU A O 1
ATOM 1405 N N . ALA A 1 189 ? -14.972 7.298 14.564 1.00 86.25 189 ALA A N 1
ATOM 1406 C CA . ALA A 1 189 ? -16.329 7.373 15.102 1.00 86.25 189 ALA A CA 1
ATOM 1407 C C . ALA A 1 189 ? -17.414 7.506 14.016 1.00 86.25 189 ALA A C 1
ATOM 1409 O O . ALA A 1 189 ? -18.565 7.151 14.267 1.00 86.25 189 ALA A O 1
ATOM 1410 N N . ASP A 1 190 ? -17.064 8.008 12.830 1.00 87.56 190 ASP A N 1
ATOM 1411 C CA . ASP A 1 190 ? -17.973 8.091 11.685 1.00 87.56 190 ASP A CA 1
ATOM 1412 C C . ASP A 1 190 ? -18.070 6.786 10.872 1.00 87.56 190 ASP A C 1
ATOM 1414 O O . ASP A 1 190 ? -18.955 6.656 10.026 1.00 87.56 190 ASP A O 1
ATOM 1418 N N . GLY A 1 191 ? -17.208 5.805 11.157 1.00 86.56 191 GLY A N 1
ATOM 1419 C CA . GLY A 1 191 ? -17.168 4.504 10.496 1.00 86.56 191 GLY A CA 1
ATOM 1420 C C . GLY A 1 191 ? -16.629 4.532 9.066 1.00 86.56 191 GLY A C 1
ATOM 1421 O O . GLY A 1 191 ? -16.780 3.539 8.359 1.00 86.56 191 GLY A O 1
ATOM 1422 N N . THR A 1 192 ? -16.028 5.638 8.621 1.00 88.56 192 THR A N 1
ATOM 1423 C CA . THR A 1 192 ? -15.610 5.816 7.221 1.00 88.56 192 THR A CA 1
ATOM 1424 C C . THR A 1 192 ? -14.115 5.642 6.992 1.00 88.56 192 THR A C 1
ATOM 1426 O O . THR A 1 192 ? -13.696 5.421 5.857 1.00 88.56 192 THR A O 1
ATOM 1429 N N . GLN A 1 193 ? -13.309 5.706 8.053 1.00 91.38 193 GLN A N 1
ATOM 1430 C CA . GLN A 1 193 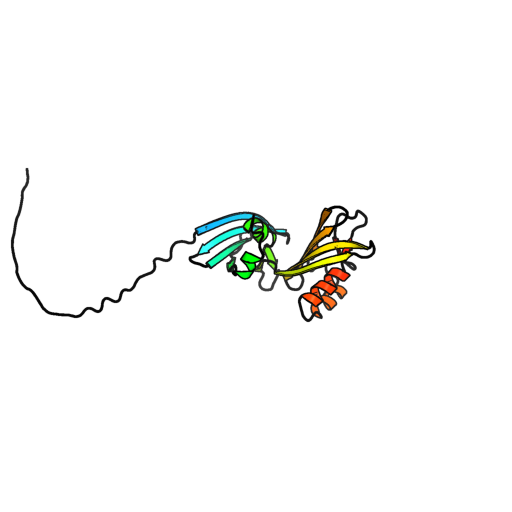? -11.856 5.696 7.943 1.00 91.38 193 GLN A CA 1
ATOM 1431 C C . GLN A 1 193 ? -11.204 4.748 8.954 1.00 91.38 193 GLN A C 1
ATOM 1433 O O . GLN A 1 193 ? -11.637 4.631 10.103 1.00 91.38 193 GLN A O 1
ATOM 1438 N N . LEU A 1 194 ? -10.145 4.064 8.509 1.00 95.12 194 LEU A N 1
ATOM 1439 C CA . LEU A 1 194 ? -9.263 3.277 9.369 1.00 95.12 194 LEU A CA 1
ATOM 1440 C C . LEU A 1 194 ? -8.244 4.187 10.056 1.00 95.12 194 LEU A C 1
ATOM 1442 O O . LEU A 1 194 ? -7.667 5.073 9.431 1.00 95.12 194 LEU A O 1
ATOM 1446 N N . THR A 1 195 ? -7.945 3.893 11.315 1.00 95.19 195 THR A N 1
ATOM 1447 C CA . THR A 1 195 ? -6.885 4.549 12.089 1.00 95.19 195 THR A CA 1
ATOM 1448 C C . THR A 1 195 ? -6.053 3.528 12.847 1.00 95.19 195 THR A C 1
ATOM 1450 O O . THR A 1 195 ? -6.530 2.441 13.182 1.00 95.19 195 THR A O 1
ATOM 1453 N N . LEU A 1 196 ? -4.795 3.877 13.125 1.00 94.44 196 LEU A N 1
ATOM 1454 C CA . LEU A 1 196 ? -3.933 3.098 14.007 1.00 94.44 196 LEU A CA 1
ATOM 1455 C C . LEU A 1 196 ? -4.090 3.574 15.452 1.00 94.44 196 LEU A C 1
ATOM 1457 O O . LEU A 1 196 ? -3.973 4.755 15.765 1.00 94.44 196 LEU A O 1
ATOM 1461 N N . SER A 1 197 ? -4.321 2.619 16.341 1.00 86.38 197 SER A N 1
ATOM 1462 C CA . SER A 1 197 ? -4.421 2.824 17.779 1.00 86.38 197 SER A CA 1
ATOM 1463 C C . SER A 1 197 ? -3.059 3.239 18.333 1.00 86.38 197 SER A C 1
ATOM 1465 O O . SER A 1 197 ? -2.063 2.542 18.134 1.00 86.38 197 SER A O 1
ATOM 1467 N N . GLY A 1 198 ? -3.017 4.356 19.059 1.00 67.50 198 GLY A N 1
ATOM 1468 C CA . GLY A 1 198 ? -1.793 4.879 19.672 1.00 67.50 198 GLY A CA 1
ATOM 1469 C C . GLY A 1 198 ? -0.971 5.821 18.788 1.00 67.50 198 GLY A C 1
ATOM 1470 O O . GLY A 1 198 ? 0.116 6.207 19.221 1.00 67.50 198 GLY A O 1
ATOM 1471 N N . ALA A 1 199 ? -1.469 6.170 17.596 1.00 53.41 199 ALA A N 1
ATOM 1472 C CA . ALA A 1 199 ? -1.011 7.331 16.830 1.00 53.41 199 ALA A CA 1
ATOM 1473 C C . ALA A 1 199 ? -1.454 8.653 17.485 1.00 53.41 199 ALA A C 1
ATOM 1475 O O . ALA A 1 199 ? -2.513 8.658 18.158 1.00 53.41 199 ALA A O 1
#

pLDDT: mean 86.94, std 17.8, range [34.22, 98.31]

Sequence (199 aa):
ELVKVHQQFGSGEPAAAAVEASADAAVEAAAPHLLASTEQSSQTGEMLKLEVYRNGEATELHACEVGGELTIIPLGAEMLKDLDQQDPWTELFSRVGVSPGPPRRLVVSSLLGRREVNLQPSGTAVILGIYRWDQRRFFLSGLDLASQLLLDLVAKEDTISAELGAQIDACSGDSALFDVLAASLSLEADGTQLTLSGA